Protein AF-A0AAV2STX5-F1 (afdb_monomer_lite)

Secondary structure (DSSP, 8-state):
-----HHHHHHHTTS-HHHHHHHGGG--SEEEEEGGGHHHHHHHHHTS-HHHHTT-EEEEEE-S-GGGSTTHHHHHHHHHTTT-EEEEEEHHHHHT-TT----SHHHHHHHSSTT---EEEEEEEE--TTGGGGGGGGTTT--EEEEEE-SHHHHHHHHHHGGG-TT--EEEEEE--SS----S----TT---EEEEEETT--GGGHHHHHHHHHHH-S--SEEEEEEE-HHHHHHHHHHHHHTT----EEEEE---SSS-EEEEEESSPPPHHHHHHHHHHHHHTT----TTS--------TT--S-------------PPPP-

Foldseek 3Di:
DPPPPQLVVCVVVVNDLVVLLVCLVVDDLEEEAELSSLSNLLSNLVSHDQVSQLSHEYEYAYEDDCVPRPNPLVNLLSQQQHQYEYAHAHNCQVPPCLPPPDFCLSSLCSNQDPNGNYAHQHDATEHDLVSLVSLQSNQARHQEYAYEDADLSNVQSNLVSQVSRPNHAEYEYEDSYLAAAAHPGERDPVDNHAAEYEDANDELVRLLRVLNNVLNHDLDHAKYKYHQYAPVSQVSNVVSNVVSNRAFDDKDWDDDPDDGHTMIMTGNDDDDVVSVVVSVVVCVVVVVDDDPPPDDFDQDFDPPDPDDDDRPDGDDDDDDDDDDD

Radius of gyration: 23.61 Å; chains: 1; bounding box: 52×40×74 Å

pLDDT: mean 77.47, std 20.53, range [27.83, 96.69]

Structure (mmCIF, N/CA/C/O backbone):
data_AF-A0AAV2STX5-F1
#
_entry.id   AF-A0AAV2STX5-F1
#
loop_
_atom_site.group_PDB
_atom_site.id
_atom_site.type_symbol
_atom_site.label_atom_id
_atom_site.label_alt_id
_atom_site.label_comp_id
_atom_site.label_asym_id
_atom_site.label_entity_id
_atom_site.label_seq_id
_atom_site.pdbx_PDB_ins_code
_atom_site.Cartn_x
_atom_site.Cartn_y
_atom_site.Cartn_z
_atom_site.occupancy
_atom_site.B_iso_or_equiv
_atom_site.auth_seq_id
_atom_site.auth_comp_id
_atom_site.auth_asym_id
_atom_site.auth_atom_id
_atom_site.pdbx_PDB_model_num
ATOM 1 N N . ASN A 1 1 ? -33.318 2.391 7.146 1.00 36.16 1 ASN A N 1
ATOM 2 C CA . ASN A 1 1 ? -31.844 2.307 7.260 1.00 36.16 1 ASN A CA 1
ATOM 3 C C . ASN A 1 1 ? -31.185 3.489 6.565 1.00 36.16 1 ASN A C 1
ATOM 5 O O . ASN A 1 1 ? -30.646 3.342 5.478 1.00 36.16 1 ASN A O 1
ATOM 9 N N . GLY A 1 2 ? -31.275 4.682 7.158 1.00 38.91 2 GLY A N 1
ATOM 10 C CA . GLY A 1 2 ? -30.462 5.813 6.708 1.00 38.91 2 GLY A CA 1
ATOM 11 C C . GLY A 1 2 ? -29.017 5.604 7.158 1.00 38.91 2 GLY A C 1
ATOM 12 O O . GLY A 1 2 ? -28.796 5.127 8.270 1.00 38.91 2 GLY A O 1
ATOM 13 N N . ASN A 1 3 ? -28.044 5.934 6.306 1.00 49.69 3 ASN A N 1
ATOM 14 C CA . ASN A 1 3 ? -26.620 5.941 6.651 1.00 49.69 3 ASN A CA 1
ATOM 15 C C . ASN A 1 3 ? -26.356 7.001 7.732 1.00 49.69 3 ASN A C 1
ATOM 17 O O . ASN A 1 3 ? -25.979 8.136 7.433 1.00 49.69 3 ASN A O 1
ATOM 21 N N . VAL A 1 4 ? -26.582 6.652 8.999 1.00 62.19 4 VAL A N 1
ATOM 22 C CA . VAL A 1 4 ? -26.215 7.510 10.125 1.00 62.19 4 VAL A CA 1
ATOM 23 C C . VAL A 1 4 ? -24.693 7.584 10.176 1.00 62.19 4 VAL A C 1
ATOM 25 O O . VAL A 1 4 ? -24.006 6.594 10.421 1.00 62.19 4 VAL A O 1
ATOM 28 N N . LYS A 1 5 ? -24.149 8.780 9.938 1.00 83.56 5 LYS A N 1
ATOM 29 C CA . LYS A 1 5 ? -22.715 9.060 10.060 1.00 83.56 5 LYS A CA 1
ATOM 30 C C . LYS A 1 5 ? -22.351 9.163 11.542 1.00 83.56 5 LYS A C 1
ATOM 32 O O . LYS A 1 5 ? -22.253 10.261 12.084 1.00 83.56 5 LYS A O 1
ATOM 37 N N . TRP A 1 6 ? -22.170 8.025 12.212 1.00 86.88 6 TRP A N 1
ATOM 38 C CA . TRP A 1 6 ? -21.931 7.950 13.661 1.00 86.88 6 TRP A CA 1
ATOM 39 C C . TRP A 1 6 ? -20.797 8.865 14.153 1.00 86.88 6 TRP A C 1
ATOM 41 O O . TRP A 1 6 ? -20.965 9.564 15.150 1.00 86.88 6 TRP A O 1
ATOM 51 N N . PHE A 1 7 ? -19.688 8.968 13.412 1.00 90.44 7 PHE A N 1
ATOM 52 C CA . PHE A 1 7 ? -18.600 9.898 13.745 1.00 90.44 7 PHE A CA 1
ATOM 53 C C . PHE A 1 7 ? -19.047 11.367 13.735 1.00 90.44 7 PHE A C 1
ATOM 55 O O . PHE A 1 7 ? -18.659 12.142 14.607 1.00 90.44 7 PHE A O 1
ATOM 62 N N . GLN A 1 8 ? -19.917 11.754 12.799 1.00 91.38 8 GLN A N 1
ATOM 63 C CA . GLN A 1 8 ? -20.476 13.104 12.734 1.00 91.38 8 GLN A CA 1
ATOM 64 C C . GLN A 1 8 ? -21.388 13.397 13.931 1.00 91.38 8 GLN A C 1
ATOM 66 O O . GLN A 1 8 ? -21.289 14.481 14.501 1.00 91.38 8 GLN A O 1
ATOM 71 N N . VAL A 1 9 ? -22.206 12.427 14.352 1.00 91.56 9 VAL A N 1
ATOM 72 C CA . VAL A 1 9 ? -23.033 12.540 15.567 1.00 91.56 9 VAL A CA 1
ATOM 73 C C . VAL A 1 9 ? -22.149 12.771 16.793 1.00 91.56 9 VAL A C 1
ATOM 75 O O . VAL A 1 9 ? -22.383 13.708 17.556 1.00 91.56 9 VAL A O 1
ATOM 78 N N . ILE A 1 10 ? -21.081 11.983 16.944 1.00 93.50 10 ILE A N 1
ATOM 79 C CA . ILE A 1 10 ? -20.134 12.144 18.050 1.00 93.50 10 ILE A CA 1
ATOM 80 C C . ILE A 1 10 ? -19.453 13.513 18.019 1.00 93.50 10 ILE A C 1
ATOM 82 O O . ILE A 1 10 ? -19.406 14.176 19.056 1.00 93.50 10 ILE A O 1
ATOM 86 N N . ARG A 1 11 ? -19.013 14.001 16.855 1.00 91.81 11 ARG A N 1
ATOM 87 C CA . ARG A 1 11 ? -18.456 15.360 16.736 1.00 91.81 11 ARG A CA 1
ATOM 88 C C . ARG A 1 11 ? -19.445 16.443 17.152 1.00 91.81 11 ARG A C 1
ATOM 90 O O . ARG A 1 11 ? -19.078 17.316 17.933 1.00 91.81 11 ARG A O 1
ATOM 97 N N . TYR A 1 12 ? -20.689 16.391 16.670 1.00 93.25 12 TYR A N 1
ATOM 98 C CA . TYR A 1 12 ? -21.702 17.389 17.033 1.00 93.25 12 TYR A CA 1
ATOM 99 C C . TYR A 1 12 ? -22.085 17.326 18.509 1.00 93.25 12 TYR A C 1
ATOM 101 O O . TYR A 1 12 ? -22.348 18.358 19.118 1.00 93.25 12 TYR A O 1
ATOM 109 N N . SER A 1 13 ? -22.013 16.141 19.114 1.00 92.94 13 SER A N 1
ATOM 110 C CA . SER A 1 13 ? -22.148 15.976 20.563 1.00 92.94 13 SER A CA 1
ATOM 111 C C . SER A 1 13 ? -20.924 16.444 21.363 1.00 92.94 13 SER A C 1
ATOM 113 O O . SER A 1 13 ? -20.852 16.184 22.563 1.00 92.94 13 SER A O 1
ATOM 115 N N . LYS A 1 14 ? -19.942 17.086 20.710 1.00 92.44 14 LYS A N 1
ATOM 116 C CA . LYS A 1 14 ? -18.652 17.483 21.292 1.00 92.44 14 LYS A CA 1
ATOM 117 C C . LYS A 1 14 ? -17.944 16.310 21.973 1.00 92.44 14 LYS A C 1
ATOM 119 O O . LYS A 1 14 ? -17.377 16.455 23.051 1.00 92.44 14 LYS A O 1
ATOM 124 N N . TYR A 1 15 ? -17.977 15.148 21.321 1.00 92.75 15 TYR A N 1
ATOM 125 C CA . TYR A 1 15 ? -17.302 13.930 21.764 1.00 92.75 15 TYR A CA 1
ATOM 126 C C . TYR A 1 15 ? -17.839 13.356 23.090 1.00 92.75 15 TYR A C 1
ATOM 128 O O . TYR A 1 15 ? -17.082 12.832 23.904 1.00 92.75 15 TYR A O 1
ATOM 136 N N . SER A 1 16 ? -19.156 13.442 23.315 1.00 94.50 16 SER A N 1
ATOM 137 C CA . SER A 1 16 ? -19.807 12.925 24.525 1.00 94.50 16 SER A CA 1
ATOM 138 C C . SER A 1 16 ? -19.609 11.413 24.701 1.00 94.50 16 SER A C 1
ATOM 140 O O . SER A 1 16 ? -20.120 10.612 23.914 1.00 94.50 16 SER A O 1
ATOM 142 N N . LYS A 1 17 ? -18.930 11.015 25.786 1.00 93.69 17 LYS A N 1
ATOM 143 C CA . LYS A 1 17 ? -18.710 9.603 26.154 1.00 93.69 17 LYS A CA 1
ATOM 144 C C . LYS A 1 17 ? -20.013 8.849 26.414 1.00 93.69 17 LYS A C 1
ATOM 146 O O . LYS A 1 17 ? -20.196 7.744 25.919 1.00 93.69 17 LYS A O 1
ATOM 151 N N . ASN A 1 18 ? -20.958 9.478 27.116 1.00 92.56 18 ASN A N 1
ATOM 152 C CA . ASN A 1 18 ? -22.261 8.873 27.415 1.00 92.56 18 ASN A CA 1
ATOM 153 C C . ASN A 1 18 ? -23.040 8.547 26.138 1.00 92.56 18 ASN A C 1
ATOM 155 O O . ASN A 1 18 ? -23.697 7.508 26.056 1.00 92.56 18 ASN A O 1
ATOM 159 N N . LEU A 1 19 ? -22.966 9.431 25.137 1.00 91.56 19 LEU A N 1
ATOM 160 C CA . LEU A 1 19 ? -23.567 9.164 23.838 1.00 91.56 19 LEU A CA 1
ATOM 161 C C . LEU A 1 19 ? -22.797 8.064 23.105 1.00 91.56 19 LEU A C 1
ATOM 163 O O . LEU A 1 19 ? -23.422 7.117 22.643 1.00 91.56 19 LEU A O 1
ATOM 167 N N . ALA A 1 20 ? -21.465 8.143 23.052 1.00 90.94 20 ALA A N 1
ATOM 168 C CA . ALA A 1 20 ? -20.620 7.127 22.427 1.00 90.94 20 ALA A CA 1
ATOM 169 C C . ALA A 1 20 ? -20.912 5.718 22.949 1.00 90.94 20 ALA A C 1
ATOM 171 O O . ALA A 1 20 ? -21.230 4.847 22.145 1.00 90.94 20 ALA A O 1
ATOM 172 N N . ASN A 1 21 ? -20.931 5.527 24.270 1.00 89.88 21 ASN A N 1
ATOM 173 C CA . ASN A 1 21 ? -21.255 4.255 24.919 1.00 89.88 21 ASN A CA 1
ATOM 174 C C . ASN A 1 21 ? -22.619 3.702 24.467 1.00 89.88 21 ASN A C 1
ATOM 176 O O . ASN A 1 21 ? -22.742 2.528 24.124 1.00 89.88 21 ASN A O 1
ATOM 180 N N . ARG A 1 22 ? -23.646 4.558 24.377 1.00 88.06 22 ARG A N 1
ATOM 181 C CA . ARG A 1 22 ? -24.965 4.145 23.871 1.00 88.06 22 ARG A CA 1
ATOM 182 C C . ARG A 1 22 ? -24.923 3.773 22.391 1.00 88.06 22 ARG A C 1
ATOM 184 O O . ARG A 1 22 ? -25.579 2.814 21.995 1.00 88.06 22 ARG A O 1
ATOM 191 N N . LEU A 1 23 ? -24.173 4.525 21.587 1.00 86.69 23 LEU A N 1
ATOM 192 C CA . LEU A 1 23 ? -24.108 4.346 20.139 1.00 86.69 23 LEU A CA 1
ATOM 193 C C . LEU A 1 23 ? -23.357 3.084 19.715 1.00 86.69 23 LEU A C 1
ATOM 195 O O . LEU A 1 23 ? -23.727 2.503 18.697 1.00 86.69 23 LEU A O 1
ATOM 199 N N . THR A 1 24 ? -22.369 2.619 20.486 1.00 83.38 24 THR A N 1
ATOM 200 C CA . THR A 1 24 ? -21.546 1.447 20.120 1.00 83.38 24 THR A CA 1
ATOM 201 C C . THR A 1 24 ? -22.376 0.193 19.828 1.00 83.38 24 THR A C 1
ATOM 203 O O . THR A 1 24 ? -22.016 -0.593 18.956 1.00 83.38 24 THR A O 1
ATOM 206 N N . LYS A 1 25 ? -23.537 0.041 20.479 1.00 82.00 25 LYS A N 1
ATOM 207 C CA . LYS A 1 25 ? -24.474 -1.081 20.283 1.00 82.00 25 LYS A CA 1
ATOM 208 C C . LYS A 1 25 ? -25.187 -1.075 18.927 1.00 82.00 25 LYS A C 1
ATOM 210 O O . LYS A 1 25 ? -25.706 -2.107 18.516 1.00 82.00 25 LYS A O 1
ATOM 215 N N . PHE A 1 26 ? -25.240 0.074 18.257 1.00 83.75 26 PHE A N 1
ATOM 216 C CA . PHE A 1 26 ? -25.963 0.274 16.995 1.00 83.75 26 PHE A CA 1
ATOM 217 C C . PHE A 1 26 ? -25.029 0.439 15.794 1.00 83.75 26 PHE A C 1
ATOM 219 O O . PHE A 1 26 ? -25.492 0.571 14.658 1.00 83.75 26 PHE A O 1
ATOM 226 N N . MET A 1 27 ? -23.717 0.483 16.028 1.00 79.00 27 MET A N 1
ATOM 227 C CA . MET A 1 27 ? -22.751 0.699 14.963 1.00 79.00 27 MET A CA 1
ATOM 228 C C . MET A 1 27 ? -22.574 -0.555 14.108 1.00 79.00 27 MET A C 1
ATOM 230 O O . MET A 1 27 ? -22.508 -1.677 14.604 1.00 79.00 27 MET A O 1
ATOM 234 N N . SER A 1 28 ? -22.455 -0.334 12.799 1.00 84.50 28 SER A N 1
ATOM 235 C CA . SER A 1 28 ? -22.021 -1.357 11.846 1.00 84.50 28 SER A CA 1
ATOM 236 C C . SER A 1 28 ? -20.638 -1.886 12.240 1.00 84.50 28 SER A C 1
ATOM 238 O O . SER A 1 28 ? -19.835 -1.098 12.731 1.00 84.50 28 SER A O 1
ATOM 240 N N . PRO A 1 29 ? -20.303 -3.162 11.986 1.00 87.38 29 PRO A N 1
ATOM 241 C CA . PRO A 1 29 ? -18.939 -3.665 12.165 1.00 87.38 29 PRO A CA 1
ATOM 242 C C . PRO A 1 29 ? -17.922 -3.003 11.218 1.00 87.38 29 PRO A C 1
ATOM 244 O O . PRO A 1 29 ? -16.729 -3.024 11.492 1.00 87.38 29 PRO A O 1
ATOM 247 N N . ASN A 1 30 ? -18.356 -2.387 10.114 1.00 89.94 30 ASN A N 1
ATOM 248 C CA . ASN A 1 30 ? -17.458 -1.768 9.132 1.00 89.94 30 ASN A CA 1
ATOM 249 C C . ASN A 1 30 ? -17.335 -0.259 9.368 1.00 89.94 30 ASN A C 1
ATOM 251 O O . ASN A 1 30 ? -18.322 0.472 9.249 1.00 89.94 30 ASN A O 1
ATOM 255 N N . TRP A 1 31 ? -16.138 0.203 9.730 1.00 91.19 31 TRP A N 1
ATOM 256 C CA . TRP A 1 31 ? -15.874 1.585 10.133 1.00 91.19 31 TRP A CA 1
ATOM 257 C C . TRP A 1 31 ? -14.905 2.222 9.149 1.00 91.19 31 TRP A C 1
ATOM 259 O O . TRP A 1 31 ? -13.802 1.722 8.962 1.00 91.19 31 TRP A O 1
ATOM 269 N N . THR A 1 32 ? -15.278 3.352 8.556 1.00 92.19 32 THR A N 1
ATOM 270 C CA . THR A 1 32 ? -14.358 4.164 7.750 1.00 92.19 32 THR A CA 1
ATOM 271 C C . THR A 1 32 ? -14.031 5.439 8.506 1.00 92.19 32 THR A C 1
ATOM 273 O O . THR A 1 32 ? -14.922 6.241 8.775 1.00 92.19 32 THR A O 1
ATOM 276 N N . ILE A 1 33 ? -12.762 5.602 8.870 1.00 93.38 33 ILE A N 1
ATOM 277 C CA . ILE A 1 33 ? -12.261 6.710 9.679 1.00 93.38 33 ILE A CA 1
ATOM 278 C C . ILE A 1 33 ? -11.319 7.533 8.800 1.00 93.38 33 ILE A C 1
ATOM 280 O O . ILE A 1 33 ? -10.231 7.070 8.459 1.00 93.38 33 ILE A O 1
ATOM 284 N N . GLY A 1 34 ? -11.740 8.744 8.437 1.00 92.50 34 GLY A N 1
ATOM 285 C CA . GLY A 1 34 ? -10.875 9.722 7.774 1.00 92.50 34 GLY A CA 1
ATOM 286 C C . GLY A 1 34 ? -10.256 10.717 8.757 1.00 92.50 34 GLY A C 1
ATOM 287 O O . GLY A 1 34 ? -10.618 10.737 9.934 1.00 92.50 34 GLY A O 1
ATOM 288 N N . ASP A 1 35 ? -9.387 11.607 8.262 1.00 90.88 35 ASP A N 1
ATOM 289 C CA . ASP A 1 35 ? -8.677 12.628 9.060 1.00 90.88 35 ASP A CA 1
ATOM 290 C C . ASP A 1 35 ? -9.574 13.345 10.088 1.00 90.88 35 ASP A C 1
ATOM 292 O O . ASP A 1 35 ? -9.225 13.500 11.256 1.00 90.88 35 ASP A O 1
ATOM 296 N N . ARG A 1 36 ? -10.770 13.770 9.658 1.00 91.31 36 ARG A N 1
ATOM 297 C CA . ARG A 1 36 ? -11.709 14.559 10.476 1.00 91.31 36 ARG A CA 1
ATOM 298 C C . ARG A 1 36 ? -12.467 13.735 11.516 1.00 91.31 36 ARG A C 1
ATOM 300 O O . ARG A 1 36 ? -13.189 14.317 12.327 1.00 91.31 36 ARG A O 1
ATOM 307 N N . ASP A 1 37 ? -12.391 12.411 11.448 1.00 93.25 37 ASP A N 1
ATOM 308 C CA . ASP A 1 37 ? -13.151 11.492 12.298 1.00 93.25 37 ASP A CA 1
ATOM 309 C C . ASP A 1 37 ? -12.285 10.865 13.394 1.00 93.25 37 ASP A C 1
ATOM 311 O O . ASP A 1 37 ? -12.827 10.243 14.301 1.00 93.25 37 ASP A O 1
ATOM 315 N N . ILE A 1 38 ? -10.967 11.084 13.367 1.00 93.81 38 ILE A N 1
ATOM 316 C CA . ILE A 1 38 ? -9.989 10.509 14.301 1.00 93.81 38 ILE A CA 1
ATOM 317 C C . ILE A 1 38 ? -10.404 10.730 15.757 1.00 93.81 38 ILE A C 1
ATOM 319 O O . ILE A 1 38 ? -10.619 9.771 16.493 1.00 93.81 38 ILE A O 1
ATOM 323 N N . MET A 1 39 ? -10.638 11.972 16.182 1.00 93.56 39 MET A N 1
ATOM 324 C CA . MET A 1 39 ? -11.021 12.228 17.576 1.00 93.56 39 MET A CA 1
ATOM 325 C C . MET A 1 39 ? -12.347 11.548 17.971 1.00 93.56 39 MET A C 1
ATOM 327 O O . MET A 1 39 ? -12.468 11.000 19.065 1.00 93.56 39 MET A O 1
ATOM 331 N N . ALA A 1 40 ? -13.335 11.523 17.072 1.00 93.69 40 ALA A N 1
ATOM 332 C CA . ALA A 1 40 ? -14.605 10.841 17.320 1.00 93.69 40 ALA A CA 1
ATOM 333 C C . ALA A 1 40 ? -14.433 9.318 17.405 1.00 93.69 40 ALA A C 1
ATOM 335 O O . ALA A 1 40 ? -15.012 8.677 18.284 1.00 93.69 40 ALA A O 1
ATOM 336 N N . ALA A 1 41 ? -13.610 8.747 16.526 1.00 93.62 41 ALA A N 1
ATOM 337 C CA . ALA A 1 41 ? -13.290 7.332 16.520 1.00 93.62 41 ALA A CA 1
ATOM 338 C C . ALA A 1 41 ? -12.540 6.911 17.782 1.00 93.62 41 ALA A C 1
ATOM 340 O O . ALA A 1 41 ? -12.869 5.873 18.344 1.00 93.62 41 ALA A O 1
ATOM 341 N N . LYS A 1 42 ? -11.613 7.734 18.289 1.00 94.62 42 LYS A N 1
ATOM 342 C CA . LYS A 1 42 ? -10.949 7.485 19.576 1.00 94.62 42 LYS A CA 1
ATOM 343 C C . LYS A 1 42 ? -11.968 7.281 20.693 1.00 94.62 42 LYS A C 1
ATOM 345 O O . LYS A 1 42 ? -11.897 6.275 21.390 1.00 94.62 42 LYS A O 1
ATOM 350 N N . VAL A 1 43 ? -12.922 8.202 20.842 1.00 93.56 43 VAL A N 1
ATOM 351 C CA . VAL A 1 43 ? -13.948 8.098 21.891 1.00 93.56 43 VAL A CA 1
ATOM 352 C C . VAL A 1 43 ? -14.816 6.857 21.682 1.00 93.56 43 VAL A C 1
ATOM 354 O O . VAL A 1 43 ? -15.033 6.106 22.622 1.00 93.56 43 VAL A O 1
ATOM 357 N N . LEU A 1 44 ? -15.256 6.578 20.455 1.00 92.19 44 LEU A N 1
ATOM 358 C CA . LEU A 1 44 ? -16.065 5.387 20.180 1.00 92.19 44 LEU A CA 1
ATOM 359 C C . LEU A 1 44 ? -15.321 4.080 20.464 1.00 92.19 44 LEU A C 1
ATOM 361 O O . LEU A 1 44 ? -15.913 3.168 21.031 1.00 92.19 44 LEU A O 1
ATOM 365 N N . LEU A 1 45 ? -14.041 3.986 20.103 1.00 91.88 45 LEU A N 1
ATOM 366 C CA . LEU A 1 45 ? -13.222 2.802 20.366 1.00 91.88 45 LEU A CA 1
ATOM 367 C C . LEU A 1 45 ? -12.989 2.597 21.867 1.00 91.88 45 LEU A C 1
ATOM 369 O O . LEU A 1 45 ? -13.063 1.465 22.331 1.00 91.88 45 LEU A O 1
ATOM 373 N N . GLN A 1 46 ? -12.766 3.675 22.627 1.00 92.06 46 GLN A N 1
ATOM 374 C CA . GLN A 1 46 ? -12.603 3.614 24.086 1.00 92.06 46 GLN A CA 1
ATOM 375 C C . GLN A 1 46 ? -13.876 3.158 24.805 1.00 92.06 46 GLN A C 1
ATOM 377 O O . GLN A 1 46 ? -13.794 2.444 25.799 1.00 92.06 46 GLN A O 1
ATOM 382 N N . GLU A 1 47 ? -15.042 3.553 24.296 1.00 91.50 47 GLU A N 1
ATOM 383 C CA . GLU A 1 47 ? -16.343 3.215 24.885 1.00 91.50 47 GLU A CA 1
ATOM 384 C C . GLU A 1 47 ? -16.952 1.922 24.301 1.00 91.50 47 GLU A C 1
ATOM 386 O O . GLU A 1 47 ? -18.061 1.530 24.669 1.00 91.50 47 GLU A O 1
ATOM 391 N N . SER A 1 48 ? -16.264 1.259 23.365 1.00 86.25 48 SER A N 1
ATOM 392 C CA . SER A 1 48 ? -16.725 0.010 22.752 1.00 86.25 48 SER A CA 1
ATOM 393 C C . SER A 1 48 ? -16.316 -1.205 23.576 1.00 86.25 48 SER A C 1
ATOM 395 O O . SER A 1 48 ? -15.173 -1.344 24.004 1.00 86.25 48 SER A O 1
ATOM 397 N N . ASN A 1 49 ? -17.238 -2.155 23.730 1.00 79.25 49 ASN A N 1
ATOM 398 C CA . ASN A 1 49 ? -16.941 -3.425 24.388 1.00 79.25 49 ASN A CA 1
ATOM 399 C C . ASN A 1 49 ? -16.115 -4.349 23.474 1.00 79.25 49 ASN A C 1
ATOM 401 O O . ASN A 1 49 ? -16.358 -4.422 22.266 1.00 79.25 49 ASN A O 1
ATOM 405 N N . LYS A 1 50 ? -15.207 -5.141 24.065 1.00 76.75 50 LYS A N 1
ATOM 406 C CA . LYS A 1 50 ? -14.317 -6.078 23.344 1.00 76.75 50 LYS A CA 1
ATOM 407 C C . LYS A 1 50 ? -15.016 -6.987 22.311 1.00 76.75 50 LYS A C 1
ATOM 409 O O . LYS A 1 50 ? -14.485 -7.099 21.210 1.00 76.75 50 LYS A O 1
ATOM 414 N N . PRO A 1 51 ? -16.192 -7.599 22.581 1.00 74.81 51 PRO A N 1
ATOM 415 C CA . PRO A 1 51 ? -16.856 -8.471 21.602 1.00 74.81 51 PRO A CA 1
ATOM 416 C C . PRO A 1 51 ? -17.365 -7.751 20.347 1.00 74.81 51 PRO A C 1
ATOM 418 O O . PRO A 1 51 ? -17.578 -8.388 19.319 1.00 74.81 51 PRO A O 1
ATOM 421 N N . ILE A 1 52 ? -17.616 -6.440 20.440 1.00 79.12 52 ILE A N 1
ATOM 422 C CA . ILE A 1 52 ? -18.017 -5.620 19.292 1.00 79.12 52 ILE A CA 1
ATOM 423 C C . ILE A 1 52 ? -16.775 -5.336 18.452 1.00 79.12 52 ILE A C 1
ATOM 425 O O . ILE A 1 52 ? -16.775 -5.589 17.252 1.00 79.12 52 ILE A O 1
ATOM 429 N N . LEU A 1 53 ? -15.695 -4.893 19.105 1.00 83.06 53 LEU A N 1
ATOM 430 C CA . LEU A 1 53 ? -14.426 -4.593 18.446 1.00 83.06 53 LEU A CA 1
ATOM 431 C C . LEU A 1 53 ? -13.841 -5.809 17.721 1.00 83.06 53 LEU A C 1
ATOM 433 O O . LEU A 1 53 ? -13.359 -5.662 16.604 1.00 83.06 53 LEU A O 1
ATOM 437 N N . SER A 1 54 ? -13.937 -7.012 18.293 1.00 82.62 54 SER A N 1
ATOM 438 C CA . SER A 1 54 ? -13.383 -8.222 17.669 1.00 82.62 54 SER A CA 1
ATOM 439 C C . SER A 1 54 ? -14.057 -8.634 16.355 1.00 82.62 54 SER A C 1
ATOM 441 O O . SER A 1 54 ? -13.513 -9.442 15.605 1.00 82.62 54 SER A O 1
ATOM 443 N N . LYS A 1 55 ? -15.246 -8.098 16.062 1.00 84.12 55 LYS A N 1
ATOM 444 C CA . LYS A 1 55 ? -15.968 -8.324 14.800 1.00 84.12 55 LYS A CA 1
ATOM 445 C C . LYS A 1 55 ? -15.842 -7.149 13.832 1.00 84.12 55 LYS A C 1
ATOM 447 O O . LYS A 1 55 ? -16.425 -7.196 12.748 1.00 84.12 55 LYS A O 1
ATOM 452 N N . SER A 1 56 ? -15.122 -6.098 14.217 1.00 89.50 56 SER A N 1
ATOM 453 C CA . SER A 1 56 ? -15.033 -4.873 13.435 1.00 89.50 56 SER A CA 1
ATOM 454 C C . SER A 1 56 ? -13.954 -4.945 12.357 1.00 89.50 56 SER A C 1
ATOM 456 O O . SER A 1 56 ? -12.852 -5.456 12.571 1.00 89.50 56 SER A O 1
ATOM 458 N N . ASN A 1 57 ? -14.262 -4.344 11.210 1.00 92.81 57 ASN A N 1
ATOM 459 C CA . ASN A 1 57 ? -13.307 -4.024 10.159 1.00 92.81 57 ASN A CA 1
ATOM 460 C C . ASN A 1 57 ? -13.128 -2.506 10.121 1.00 92.81 57 ASN A C 1
ATOM 462 O O . ASN A 1 57 ? -14.076 -1.767 9.839 1.00 92.81 57 ASN A O 1
ATOM 466 N N . ILE A 1 58 ? -11.917 -2.038 10.406 1.00 94.62 58 ILE A N 1
ATOM 467 C CA . ILE A 1 58 ? -11.588 -0.616 10.442 1.00 94.62 58 ILE A CA 1
ATOM 468 C C . ILE A 1 58 ? -10.762 -0.243 9.214 1.00 94.62 58 ILE A C 1
ATOM 470 O O . ILE A 1 58 ? -9.674 -0.763 8.984 1.00 94.62 58 ILE A O 1
ATOM 474 N N . PHE A 1 59 ? -11.269 0.720 8.456 1.00 95.25 59 PHE A N 1
ATOM 475 C CA . PHE A 1 59 ? -10.614 1.333 7.312 1.00 95.25 59 PHE A CA 1
ATOM 476 C C . PHE A 1 59 ? -10.161 2.741 7.710 1.00 95.25 59 PHE A C 1
ATOM 478 O O . PHE A 1 59 ? -10.984 3.647 7.839 1.00 95.25 59 PHE A O 1
ATOM 485 N N . LEU A 1 60 ? -8.859 2.916 7.928 1.00 95.00 60 LEU A N 1
ATOM 486 C CA . LEU A 1 60 ? -8.233 4.210 8.199 1.00 95.00 60 LEU A CA 1
ATOM 487 C C . LEU A 1 60 ? -7.801 4.838 6.870 1.00 95.00 60 LEU A C 1
ATOM 489 O O . LEU A 1 60 ? -6.872 4.347 6.228 1.00 95.00 60 LEU A O 1
ATOM 493 N N . ASP A 1 61 ? -8.490 5.904 6.463 1.00 92.75 61 ASP A N 1
ATOM 494 C CA . ASP A 1 61 ? -8.248 6.652 5.223 1.00 92.75 61 ASP A CA 1
ATOM 495 C C . ASP A 1 61 ? -7.600 8.010 5.543 1.00 92.75 61 ASP A C 1
ATOM 497 O O . ASP A 1 61 ? -8.286 9.021 5.714 1.00 92.75 61 ASP A O 1
ATOM 501 N N . ILE A 1 62 ? -6.273 8.018 5.683 1.00 91.50 62 ILE A N 1
ATOM 502 C CA . ILE A 1 62 ? -5.505 9.171 6.160 1.00 91.50 62 ILE A CA 1
ATOM 503 C C . ILE A 1 62 ? -4.903 9.937 4.985 1.00 91.50 62 ILE A C 1
ATOM 505 O O . ILE A 1 62 ? -4.033 9.427 4.273 1.00 91.50 62 ILE A O 1
ATOM 509 N N . ARG A 1 63 ? -5.357 11.174 4.776 1.00 88.19 63 ARG A N 1
ATOM 510 C CA . ARG A 1 63 ? -4.983 11.994 3.611 1.00 88.19 63 ARG A CA 1
ATOM 511 C C . ARG A 1 63 ? -3.996 13.100 3.924 1.00 88.19 63 ARG A C 1
ATOM 513 O O . ARG A 1 63 ? -3.185 13.439 3.066 1.00 88.19 63 ARG A O 1
ATOM 520 N N . GLN A 1 64 ? -4.069 13.657 5.124 1.00 87.38 64 GLN A N 1
ATOM 521 C CA . GLN A 1 64 ? -3.110 14.639 5.620 1.00 87.38 64 GLN A CA 1
ATOM 522 C C . GLN A 1 64 ? -1.842 13.973 6.155 1.00 87.38 64 GLN A C 1
ATOM 524 O O . GLN A 1 64 ? -1.790 12.758 6.338 1.00 87.38 64 GLN A O 1
ATOM 529 N N . ASP A 1 65 ? -0.819 14.791 6.409 1.00 86.31 65 ASP A N 1
ATOM 530 C CA . ASP A 1 65 ? 0.407 14.373 7.083 1.00 86.31 65 ASP A CA 1
ATOM 531 C C . ASP A 1 65 ? 0.070 13.681 8.416 1.00 86.31 65 ASP A C 1
ATOM 533 O O . ASP A 1 65 ? -0.391 14.354 9.345 1.00 86.31 65 ASP A O 1
ATOM 537 N N . PRO A 1 66 ? 0.307 12.359 8.542 1.00 86.44 66 PRO A N 1
ATOM 538 C CA . PRO A 1 66 ? -0.067 11.600 9.730 1.00 86.44 66 PRO A CA 1
ATOM 539 C C . PRO A 1 66 ? 0.574 12.133 11.018 1.00 86.44 66 PRO A C 1
ATOM 541 O O . PRO A 1 66 ? -0.002 11.981 12.095 1.00 86.44 66 PRO A O 1
ATOM 544 N N . SER A 1 67 ? 1.733 12.801 10.922 1.00 85.38 67 SER A N 1
ATOM 545 C CA . SER A 1 67 ? 2.414 13.398 12.080 1.00 85.38 67 SER A CA 1
ATOM 546 C C . SER A 1 67 ? 1.668 14.603 12.664 1.00 85.38 67 SER A C 1
ATOM 548 O O . SER A 1 67 ? 1.816 14.904 13.848 1.00 85.38 67 SER A O 1
ATOM 550 N N . LYS A 1 68 ? 0.835 15.264 11.850 1.00 86.88 68 LYS A N 1
ATOM 551 C CA . LYS A 1 68 ? 0.021 16.427 12.233 1.00 86.88 68 LYS A CA 1
ATOM 552 C C . LYS A 1 68 ? -1.377 16.037 12.707 1.00 86.88 68 LYS A C 1
ATOM 554 O O . LYS A 1 68 ? -2.117 16.888 13.195 1.00 86.88 68 LYS A O 1
ATOM 559 N N . ILE A 1 69 ? -1.753 14.767 12.562 1.00 87.75 69 ILE A N 1
ATOM 560 C CA . ILE A 1 69 ? -3.062 14.273 12.976 1.00 87.75 69 ILE A CA 1
ATOM 561 C C . ILE A 1 69 ? -2.993 13.881 14.445 1.00 87.75 69 ILE A C 1
ATOM 563 O O . ILE A 1 69 ? -2.541 12.795 14.824 1.00 87.75 69 ILE A O 1
ATOM 567 N N . GLU A 1 70 ? -3.483 14.787 15.285 1.00 88.50 70 GLU A N 1
ATOM 568 C CA . GLU A 1 70 ? -3.627 14.529 16.707 1.00 88.50 70 GLU A CA 1
ATOM 569 C C . GLU A 1 70 ? -4.470 13.267 16.935 1.00 88.50 70 GLU A C 1
ATOM 571 O O . GLU A 1 70 ? -5.456 13.018 16.244 1.00 88.50 70 GLU A O 1
ATOM 576 N N . ASN A 1 71 ? -4.105 12.472 17.938 1.00 92.12 71 ASN A N 1
ATOM 577 C CA . ASN A 1 71 ? -4.818 11.257 18.333 1.00 92.12 71 ASN A CA 1
ATOM 578 C C . ASN A 1 71 ? -4.754 10.063 17.360 1.00 92.12 71 ASN A C 1
ATOM 580 O O . ASN A 1 71 ? -5.260 8.998 17.721 1.00 92.12 71 ASN A O 1
ATOM 584 N N . LEU A 1 72 ? -4.053 10.156 16.222 1.00 94.19 72 LEU A N 1
ATOM 585 C CA . LEU A 1 72 ? -3.847 8.998 15.341 1.00 94.19 72 LEU A CA 1
ATOM 586 C C . LEU A 1 72 ? -3.090 7.862 16.050 1.00 94.19 72 LEU A C 1
ATOM 588 O O . LEU A 1 72 ? -3.583 6.738 16.111 1.00 94.19 72 LEU A O 1
ATOM 592 N N . LYS A 1 73 ? -1.926 8.151 16.653 1.00 94.38 73 LYS A N 1
ATOM 593 C CA . LYS A 1 73 ? -1.139 7.147 17.399 1.00 94.38 73 LYS A CA 1
ATOM 594 C C . LYS A 1 73 ? -1.943 6.495 18.542 1.00 94.38 73 LYS A C 1
ATOM 596 O O . LYS A 1 73 ? -1.957 5.268 18.610 1.00 94.38 73 LYS A O 1
ATOM 601 N N . PRO A 1 74 ? -2.657 7.254 19.404 1.00 94.50 74 PRO A N 1
ATOM 602 C CA . PRO A 1 74 ? -3.574 6.674 20.386 1.00 94.50 74 PRO A CA 1
ATOM 603 C C . PRO A 1 74 ? -4.610 5.708 19.804 1.00 94.50 74 PRO A C 1
ATOM 605 O O . PRO A 1 74 ? -4.846 4.662 20.398 1.00 94.50 74 PRO A O 1
ATOM 608 N N . ILE A 1 75 ? -5.215 6.025 18.657 1.00 94.94 75 ILE A N 1
ATOM 609 C CA . ILE A 1 75 ? -6.186 5.126 18.016 1.00 94.94 75 ILE A CA 1
ATOM 610 C C . ILE A 1 75 ? -5.517 3.852 17.531 1.00 94.94 75 ILE A C 1
ATOM 612 O O . ILE A 1 75 ? -6.038 2.775 17.793 1.00 94.94 75 ILE A O 1
ATOM 616 N N . LEU A 1 76 ? -4.364 3.957 16.870 1.00 95.31 76 LEU A N 1
ATOM 617 C CA . LEU A 1 76 ? -3.622 2.784 16.406 1.00 95.31 76 LEU A CA 1
ATOM 618 C C . LEU A 1 76 ? -3.243 1.864 17.568 1.00 95.31 76 LEU A C 1
ATOM 620 O O . LEU A 1 76 ? -3.351 0.653 17.427 1.00 95.31 76 LEU A O 1
ATOM 624 N N . LYS A 1 77 ? -2.894 2.430 18.729 1.00 93.94 77 LYS A N 1
ATOM 625 C CA . LYS A 1 77 ? -2.640 1.660 19.951 1.00 93.94 77 LYS A CA 1
ATOM 626 C C . LYS A 1 77 ? -3.895 0.948 20.468 1.00 93.94 77 LYS A C 1
ATOM 628 O O . LYS A 1 77 ? -3.840 -0.229 20.796 1.00 93.94 77 LYS A O 1
ATOM 633 N N . ILE A 1 78 ? -5.043 1.630 20.501 1.00 92.81 78 ILE A N 1
ATOM 634 C CA . ILE A 1 78 ? -6.309 0.975 20.872 1.00 92.81 78 ILE A CA 1
ATOM 635 C C . ILE A 1 78 ? -6.635 -0.143 19.874 1.00 92.81 78 ILE A C 1
ATOM 637 O O . ILE A 1 78 ? -7.081 -1.214 20.274 1.00 92.81 78 ILE A O 1
ATOM 641 N N . ILE A 1 79 ? -6.401 0.082 18.579 1.00 94.50 79 ILE A N 1
ATOM 642 C CA . ILE A 1 79 ? -6.629 -0.928 17.545 1.00 94.50 79 ILE A CA 1
ATOM 643 C C . ILE A 1 79 ? -5.712 -2.130 17.759 1.00 94.50 79 ILE A C 1
ATOM 645 O O . ILE A 1 79 ? -6.213 -3.249 17.757 1.00 94.50 79 ILE A O 1
ATOM 649 N N . SER A 1 80 ? -4.415 -1.921 17.990 1.00 94.19 80 SER A N 1
ATOM 650 C CA . SER A 1 80 ? -3.451 -3.013 18.154 1.00 94.19 80 SER A CA 1
ATOM 651 C C . SER A 1 80 ? -3.691 -3.853 19.404 1.00 94.19 80 SER A C 1
ATOM 653 O O . SER A 1 80 ? -3.420 -5.048 19.406 1.00 94.19 80 SER A O 1
ATOM 655 N N . GLU A 1 81 ? -4.282 -3.281 20.450 1.00 92.88 81 GLU A N 1
ATOM 656 C CA . GLU A 1 81 ? -4.654 -4.017 21.664 1.00 92.88 81 GLU A CA 1
ATOM 657 C C . GLU A 1 81 ? -5.890 -4.922 21.473 1.00 92.88 81 GLU A C 1
ATOM 659 O O . GLU A 1 81 ? -6.149 -5.801 22.303 1.00 92.88 81 GLU A O 1
ATOM 664 N N . ASN A 1 82 ? -6.640 -4.758 20.378 1.00 91.50 82 ASN A N 1
ATOM 665 C CA . ASN A 1 82 ? -7.889 -5.471 20.110 1.00 91.50 82 ASN A CA 1
ATOM 666 C C . ASN A 1 82 ? -7.807 -6.333 18.838 1.00 91.50 82 ASN A C 1
ATOM 668 O O . ASN A 1 82 ? -7.090 -6.020 17.894 1.00 91.50 82 ASN A O 1
ATOM 672 N N . SER A 1 83 ? -8.590 -7.414 18.788 1.00 90.62 83 SER A N 1
ATOM 673 C CA . SER A 1 83 ? -8.650 -8.330 17.636 1.00 90.62 83 SER A CA 1
ATOM 674 C C . SER A 1 83 ? -9.440 -7.761 16.454 1.00 90.62 83 SER A C 1
ATOM 676 O O . SER A 1 83 ? -10.481 -8.288 16.082 1.00 90.62 83 SER A O 1
ATOM 678 N N . ILE A 1 84 ? -8.968 -6.649 15.894 1.00 92.38 84 ILE A N 1
ATOM 679 C CA . ILE A 1 84 ? -9.628 -5.888 14.828 1.00 92.38 84 ILE A CA 1
ATOM 680 C C . ILE A 1 84 ? -8.942 -6.161 13.488 1.00 92.38 84 ILE A C 1
ATOM 682 O O . ILE A 1 84 ? -7.714 -6.138 13.400 1.00 92.38 84 ILE A O 1
ATOM 686 N N . ASN A 1 85 ? -9.721 -6.330 12.418 1.00 93.25 85 ASN A N 1
ATOM 687 C CA . ASN A 1 85 ? -9.176 -6.269 11.062 1.00 93.25 85 ASN A CA 1
ATOM 688 C C . ASN A 1 85 ? -8.968 -4.806 10.668 1.00 93.25 85 ASN A C 1
ATOM 690 O O . ASN A 1 85 ? -9.918 -4.019 10.687 1.00 93.25 85 ASN A O 1
ATOM 694 N N . VAL A 1 86 ? -7.752 -4.438 10.274 1.00 96.06 86 VAL A N 1
ATOM 695 C CA . VAL A 1 86 ? -7.410 -3.058 9.920 1.00 96.06 86 VAL A CA 1
ATOM 696 C C . VAL A 1 86 ? -6.908 -2.950 8.486 1.00 96.06 86 VAL A C 1
ATOM 698 O O . VAL A 1 86 ? -6.100 -3.747 8.015 1.00 96.06 86 VAL A O 1
ATOM 701 N N . SER A 1 87 ? -7.399 -1.941 7.777 1.00 96.69 87 SER A N 1
ATOM 702 C CA . SER A 1 87 ? -6.851 -1.471 6.508 1.00 96.69 87 SER A CA 1
ATOM 703 C C . SER A 1 87 ? -6.362 -0.045 6.712 1.00 96.69 87 SER A C 1
ATOM 705 O O . SER A 1 87 ? -7.171 0.841 6.989 1.00 96.69 87 SER A O 1
ATOM 707 N N . LEU A 1 88 ? -5.055 0.178 6.603 1.00 95.56 88 LEU A N 1
ATOM 708 C CA . LEU A 1 88 ? -4.437 1.486 6.809 1.00 95.56 88 LEU A CA 1
ATOM 709 C C . LEU A 1 88 ? -3.978 2.063 5.473 1.00 95.56 88 LEU A C 1
ATOM 711 O O . LEU A 1 88 ? -3.131 1.473 4.804 1.00 95.56 88 LEU A O 1
ATOM 715 N N . LYS A 1 89 ? -4.514 3.229 5.103 1.00 93.19 89 LYS A N 1
ATOM 716 C CA . LYS A 1 89 ? -4.115 3.961 3.900 1.00 93.19 89 LYS A CA 1
ATOM 717 C C . LYS A 1 89 ? -3.562 5.336 4.254 1.00 93.19 89 LYS A C 1
ATOM 719 O O . LYS A 1 89 ? -4.316 6.198 4.694 1.00 93.19 89 LYS A O 1
ATOM 724 N N . LEU A 1 90 ? -2.262 5.545 4.046 1.00 88.31 90 LEU A N 1
ATOM 725 C CA . LEU A 1 90 ? -1.576 6.819 4.286 1.00 88.31 90 LEU A CA 1
ATOM 726 C C . LEU A 1 90 ? -1.282 7.528 2.948 1.00 88.31 90 LEU A C 1
ATOM 728 O O . LEU A 1 90 ? -0.195 7.415 2.382 1.00 88.31 90 LEU A O 1
ATOM 732 N N . TRP A 1 91 ? -2.256 8.270 2.413 1.00 80.25 91 TRP A N 1
ATOM 733 C CA . TRP A 1 91 ? -2.162 8.892 1.080 1.00 80.25 91 TRP A CA 1
ATOM 734 C C . TRP A 1 91 ? -1.123 10.004 0.993 1.00 80.25 91 TRP A C 1
ATOM 736 O O . TRP A 1 91 ? -0.468 10.142 -0.043 1.00 80.25 91 TRP A O 1
ATOM 746 N N . TYR A 1 92 ? -0.959 10.787 2.065 1.00 70.06 92 TYR A N 1
ATOM 747 C CA . TYR A 1 92 ? -0.008 11.902 2.102 1.00 70.06 92 TYR A CA 1
ATOM 748 C C . TYR A 1 92 ? 1.399 11.471 1.680 1.00 70.06 92 TYR A C 1
ATOM 750 O O . TYR A 1 92 ? 2.062 12.137 0.886 1.00 70.06 92 TYR A O 1
ATOM 758 N N . GLN A 1 93 ? 1.826 10.311 2.174 1.00 64.94 93 GLN A N 1
ATOM 759 C CA . GLN A 1 93 ? 3.161 9.779 1.930 1.00 64.94 93 GLN A CA 1
ATOM 760 C C . GLN A 1 93 ? 3.364 9.315 0.487 1.00 64.94 93 GLN A C 1
ATOM 762 O O . GLN A 1 93 ? 4.495 9.326 0.020 1.00 64.94 93 GLN A O 1
ATOM 767 N N . ARG A 1 94 ? 2.294 8.955 -0.232 1.00 60.81 94 ARG A N 1
ATOM 768 C CA . ARG A 1 94 ? 2.378 8.521 -1.632 1.00 60.81 94 ARG A CA 1
ATOM 769 C C . ARG A 1 94 ? 2.367 9.689 -2.619 1.00 60.81 94 ARG A C 1
ATOM 771 O O . ARG A 1 94 ? 3.100 9.652 -3.598 1.00 60.81 94 ARG A O 1
ATOM 778 N N . TYR A 1 95 ? 1.532 10.701 -2.385 1.00 60.38 95 TYR A N 1
ATOM 779 C CA . TYR A 1 95 ? 1.253 11.726 -3.402 1.00 60.38 95 TYR A CA 1
ATOM 780 C C . TYR A 1 95 ? 1.839 13.107 -3.092 1.00 60.38 95 TYR A C 1
ATOM 782 O O . TYR A 1 95 ? 2.068 13.883 -4.015 1.00 60.38 95 TYR A O 1
ATOM 790 N N . TYR A 1 96 ? 2.098 13.419 -1.818 1.00 54.38 96 TYR A N 1
ATOM 791 C CA . TYR A 1 96 ? 2.440 14.781 -1.388 1.00 54.38 96 TYR A CA 1
ATOM 792 C C . TYR A 1 96 ? 3.817 14.889 -0.720 1.00 54.38 96 TYR A C 1
ATOM 794 O O . TYR A 1 96 ? 4.405 15.967 -0.716 1.00 54.38 96 TYR A O 1
ATOM 802 N N . ASN A 1 97 ? 4.372 13.788 -0.202 1.00 57.69 97 ASN A N 1
ATOM 803 C CA . ASN A 1 97 ? 5.719 13.752 0.376 1.00 57.69 97 ASN A CA 1
ATOM 804 C C . ASN A 1 97 ? 6.766 13.208 -0.608 1.00 57.69 97 ASN A C 1
ATOM 806 O O . ASN A 1 97 ? 7.485 12.253 -0.325 1.00 57.69 97 ASN A O 1
ATOM 810 N N . GLN A 1 98 ? 6.860 13.850 -1.769 1.00 52.91 98 GLN A N 1
ATOM 811 C CA . GLN A 1 98 ? 7.743 13.472 -2.877 1.00 52.91 98 GLN A CA 1
ATOM 812 C C . GLN A 1 98 ? 9.257 13.521 -2.554 1.00 52.91 98 GLN A C 1
ATOM 814 O O . GLN A 1 98 ? 10.076 13.073 -3.349 1.00 52.91 98 GLN A O 1
ATOM 819 N N . ASN A 1 99 ? 9.632 14.027 -1.370 1.00 53.44 99 ASN A N 1
ATOM 820 C CA . ASN A 1 99 ? 11.014 14.193 -0.903 1.00 53.44 99 ASN A CA 1
ATOM 821 C C . ASN A 1 99 ? 11.410 13.250 0.260 1.00 53.44 99 ASN A C 1
ATOM 823 O O . ASN A 1 99 ? 12.377 13.546 0.959 1.00 53.44 99 ASN A O 1
ATOM 827 N N . ASN A 1 100 ? 10.676 12.152 0.497 1.00 54.66 100 ASN A N 1
ATOM 828 C CA . ASN A 1 100 ? 11.060 11.047 1.403 1.00 54.66 100 ASN A CA 1
ATOM 829 C C . ASN A 1 100 ? 11.589 11.450 2.791 1.00 54.66 100 ASN A C 1
ATOM 831 O O . ASN A 1 100 ? 12.666 11.032 3.204 1.00 54.66 100 ASN A O 1
ATOM 835 N N . LYS A 1 101 ? 10.833 12.249 3.554 1.00 56.19 101 LYS A N 1
ATOM 836 C CA . LYS A 1 101 ? 11.205 12.546 4.957 1.00 56.19 101 LYS A CA 1
ATOM 837 C C . LYS A 1 101 ? 10.338 11.887 6.024 1.00 56.19 101 LYS A C 1
ATOM 839 O O . LYS A 1 101 ? 10.713 11.915 7.188 1.00 56.19 101 LYS A O 1
ATOM 844 N N . ALA A 1 102 ? 9.188 11.322 5.663 1.00 62.28 102 ALA A N 1
ATOM 845 C CA . ALA A 1 102 ? 8.290 10.709 6.640 1.00 62.28 102 ALA A CA 1
ATOM 846 C C . ALA A 1 102 ? 7.970 9.279 6.222 1.00 62.28 102 ALA A C 1
ATOM 848 O O . ALA A 1 102 ? 7.083 9.054 5.395 1.00 62.28 102 ALA A O 1
ATOM 849 N N . ASP A 1 103 ? 8.695 8.331 6.804 1.00 76.00 103 ASP A N 1
ATOM 850 C CA . ASP A 1 103 ? 8.339 6.925 6.714 1.00 76.00 103 ASP A CA 1
ATOM 851 C C . ASP A 1 103 ? 7.106 6.609 7.575 1.00 76.00 103 ASP A C 1
ATOM 853 O O . ASP A 1 103 ? 6.613 7.413 8.373 1.00 76.00 103 ASP A O 1
ATOM 857 N N . SER A 1 104 ? 6.550 5.429 7.348 1.00 87.50 104 SER A N 1
ATOM 858 C CA . SER A 1 104 ? 5.376 4.920 8.052 1.00 87.50 104 SER A CA 1
ATOM 859 C C . SER A 1 104 ? 5.762 3.953 9.161 1.00 87.50 104 SER A C 1
ATOM 861 O O . SER A 1 104 ? 4.872 3.299 9.710 1.00 87.50 104 SER A O 1
ATOM 863 N N . ASN A 1 105 ? 7.060 3.830 9.470 1.00 90.31 105 ASN A N 1
ATOM 864 C CA . ASN A 1 105 ? 7.585 2.748 10.298 1.00 90.31 105 ASN A CA 1
ATOM 865 C C . ASN A 1 105 ? 6.888 2.757 11.650 1.00 90.31 105 ASN A C 1
ATOM 867 O O . ASN A 1 105 ? 6.396 1.726 12.077 1.00 90.31 105 ASN A O 1
ATOM 871 N N . THR A 1 106 ? 6.754 3.932 12.274 1.00 90.81 106 THR A N 1
ATOM 872 C CA . THR A 1 106 ? 6.100 4.071 13.582 1.00 90.81 106 THR A CA 1
ATOM 873 C C . THR A 1 106 ? 4.629 3.641 13.565 1.00 90.81 106 THR A C 1
ATOM 875 O O . THR A 1 106 ? 4.142 3.086 14.544 1.00 90.81 106 THR A O 1
ATOM 878 N N . TYR A 1 107 ? 3.883 3.901 12.487 1.00 92.00 107 TYR A N 1
ATOM 879 C CA . TYR A 1 107 ? 2.468 3.510 12.412 1.00 92.00 107 TYR A CA 1
ATOM 880 C C . TYR A 1 107 ? 2.320 2.014 12.180 1.00 92.00 107 TYR A C 1
ATOM 882 O O . TYR A 1 107 ? 1.438 1.387 12.767 1.00 92.00 107 TYR A O 1
ATOM 890 N N . LEU A 1 108 ? 3.199 1.453 11.350 1.00 92.44 108 LEU A N 1
ATOM 891 C CA . LEU A 1 108 ? 3.236 0.023 11.121 1.00 92.44 108 LEU A CA 1
ATOM 892 C C . LEU A 1 108 ? 3.697 -0.710 12.382 1.00 92.44 108 LEU A C 1
ATOM 894 O O . LEU A 1 108 ? 3.042 -1.654 12.782 1.00 92.44 108 LEU A O 1
ATOM 898 N N . GLU A 1 109 ? 4.727 -0.225 13.070 1.00 93.88 109 GLU A N 1
ATOM 899 C CA . GLU A 1 109 ? 5.209 -0.742 14.355 1.00 93.88 109 GLU A CA 1
ATOM 900 C C . GLU A 1 109 ? 4.102 -0.813 15.409 1.00 93.88 109 GLU A C 1
ATOM 902 O O . GLU A 1 109 ? 3.983 -1.820 16.101 1.00 93.88 109 GLU A O 1
ATOM 907 N N . LEU A 1 110 ? 3.266 0.228 15.513 1.00 94.06 110 LEU A N 1
ATOM 908 C CA . LEU A 1 110 ? 2.140 0.249 16.451 1.00 94.06 110 LEU A CA 1
ATOM 909 C C . LEU A 1 110 ? 1.117 -0.855 16.173 1.00 94.06 110 LEU A C 1
ATOM 911 O O . LEU A 1 110 ? 0.514 -1.355 17.117 1.00 94.06 110 LEU A O 1
ATOM 915 N N . LEU A 1 111 ? 0.908 -1.218 14.906 1.00 94.19 111 LEU A N 1
ATOM 916 C CA . LEU A 1 111 ? -0.043 -2.256 14.497 1.00 94.19 111 LEU A CA 1
ATOM 917 C C . LEU A 1 111 ? 0.596 -3.648 14.407 1.00 94.19 111 LEU A C 1
ATOM 919 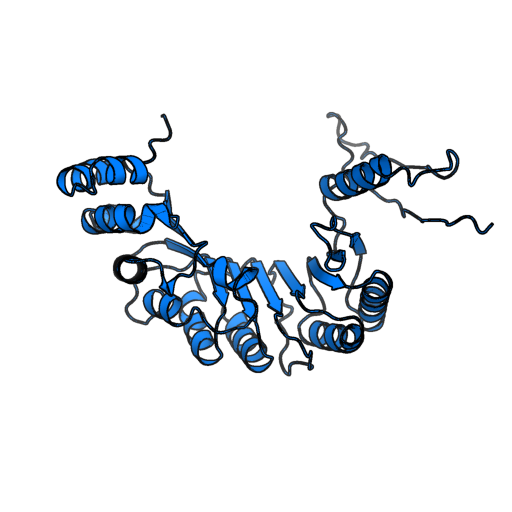O O . LEU A 1 111 ? -0.085 -4.649 14.607 1.00 94.19 111 LEU A O 1
ATOM 923 N N . CYS A 1 112 ? 1.892 -3.720 14.125 1.00 91.50 112 CYS A N 1
ATOM 924 C CA . CYS A 1 112 ? 2.621 -4.922 13.739 1.00 91.50 112 CYS A CA 1
ATOM 925 C C . CYS A 1 112 ? 3.774 -5.164 14.711 1.00 91.50 112 CYS A C 1
ATOM 927 O O . CYS A 1 112 ? 4.937 -4.885 14.423 1.00 91.50 112 CYS A O 1
ATOM 929 N N . HIS A 1 113 ? 3.441 -5.703 15.879 1.00 88.81 113 HIS A N 1
ATOM 930 C CA . HIS A 1 113 ? 4.407 -6.138 16.881 1.00 88.81 113 HIS A CA 1
ATOM 931 C C . HIS A 1 113 ? 3.928 -7.430 17.546 1.00 88.81 113 HIS A C 1
ATOM 933 O O . HIS A 1 113 ? 2.750 -7.771 17.488 1.00 88.81 113 HIS A O 1
ATOM 939 N N . SER A 1 114 ? 4.823 -8.128 18.245 1.00 85.88 114 SER A N 1
ATOM 940 C CA . SER A 1 114 ? 4.563 -9.453 18.837 1.00 85.88 114 SER A CA 1
ATOM 941 C C . SER A 1 114 ? 3.415 -9.520 19.855 1.00 85.88 114 SER A C 1
ATOM 943 O O . SER A 1 114 ? 2.954 -10.606 20.185 1.00 85.88 114 SER A O 1
ATOM 945 N N . LYS A 1 115 ? 2.962 -8.373 20.369 1.00 88.62 115 LYS A N 1
ATOM 946 C CA . LYS A 1 115 ? 1.844 -8.259 21.324 1.00 88.62 115 LYS A CA 1
ATOM 947 C C . LYS A 1 115 ? 0.576 -7.669 20.697 1.00 88.62 115 LYS A C 1
ATOM 949 O O . LYS A 1 115 ? -0.386 -7.434 21.421 1.00 88.62 115 LYS A O 1
ATOM 954 N N . SER A 1 116 ? 0.601 -7.357 19.402 1.00 91.62 116 SER A N 1
ATOM 955 C CA . SER A 1 116 ? -0.557 -6.821 18.695 1.00 91.62 116 SER A CA 1
ATOM 956 C C . SER A 1 116 ? -1.553 -7.943 18.433 1.00 91.62 116 SER A C 1
ATOM 958 O O . SER A 1 116 ? -1.180 -9.028 17.992 1.00 91.62 116 SER A O 1
ATOM 960 N N . ASN A 1 117 ? -2.822 -7.668 18.704 1.00 92.06 117 ASN A N 1
ATOM 961 C CA . ASN A 1 117 ? -3.939 -8.569 18.451 1.00 92.06 117 ASN A CA 1
ATOM 962 C C . ASN A 1 117 ? -4.645 -8.258 17.127 1.00 92.06 117 ASN A C 1
ATOM 964 O O . ASN A 1 117 ? -5.509 -9.030 16.712 1.00 92.06 117 ASN A O 1
ATOM 968 N N . CYS A 1 118 ? -4.328 -7.128 16.487 1.00 93.88 118 CYS A N 1
ATOM 969 C CA . CYS A 1 118 ? -4.994 -6.715 15.258 1.00 93.88 118 CYS A CA 1
ATOM 970 C C . CYS A 1 118 ? -4.431 -7.436 14.027 1.00 93.88 118 CYS A C 1
ATOM 972 O O . CYS A 1 118 ? -3.298 -7.917 14.021 1.00 93.88 118 CYS A O 1
ATOM 974 N N . TYR A 1 119 ? -5.227 -7.479 12.962 1.00 94.38 119 TYR A N 1
ATOM 975 C CA . TYR A 1 119 ? -4.871 -8.122 11.701 1.00 94.38 119 TYR A CA 1
ATOM 976 C C . TYR A 1 119 ? -4.833 -7.083 10.584 1.00 94.38 119 TYR A C 1
ATOM 978 O O . TYR A 1 119 ? -5.877 -6.584 10.150 1.00 94.38 119 TYR A O 1
ATOM 986 N N . VAL A 1 120 ? -3.638 -6.751 10.097 1.00 95.88 120 VAL A N 1
ATOM 987 C CA . VAL A 1 120 ? -3.476 -5.773 9.015 1.00 95.88 120 VAL A CA 1
ATOM 988 C C . VAL A 1 120 ? -3.778 -6.427 7.666 1.00 95.88 120 VAL A C 1
ATOM 990 O O . VAL A 1 120 ? -2.979 -7.181 7.120 1.00 95.88 120 VAL A O 1
ATOM 993 N N . LYS A 1 121 ? -4.952 -6.119 7.108 1.00 95.69 121 LYS A N 1
ATOM 994 C CA . LYS A 1 121 ? -5.428 -6.638 5.816 1.00 95.69 121 LYS A CA 1
ATOM 995 C C . LYS A 1 121 ? -4.881 -5.865 4.625 1.00 95.69 121 LYS A C 1
ATOM 997 O O . LYS A 1 121 ? -4.619 -6.451 3.579 1.00 95.69 121 LYS A O 1
ATOM 1002 N N . GLN A 1 122 ? -4.733 -4.553 4.764 1.00 95.94 122 GLN A N 1
ATOM 1003 C CA . GLN A 1 122 ? -4.221 -3.691 3.703 1.00 95.94 122 GLN A CA 1
ATOM 1004 C C . GLN A 1 122 ? -3.318 -2.625 4.301 1.00 95.94 122 GLN A C 1
ATOM 1006 O O . GLN A 1 122 ? -3.663 -2.032 5.328 1.00 95.94 122 GLN A O 1
ATOM 1011 N N . PHE A 1 123 ? -2.205 -2.346 3.633 1.00 95.06 123 PHE A N 1
ATOM 1012 C CA . PHE A 1 123 ? -1.286 -1.295 4.053 1.00 95.06 123 PHE A CA 1
ATOM 1013 C C . PHE A 1 123 ? -0.834 -0.455 2.860 1.00 95.06 123 PHE A C 1
ATOM 1015 O O . PHE A 1 123 ? -0.345 -0.995 1.866 1.00 95.06 123 PHE A O 1
ATOM 1022 N N . TRP A 1 124 ? -1.045 0.862 2.949 1.00 93.25 124 TRP A N 1
ATOM 1023 C CA . TRP A 1 124 ? -0.521 1.839 1.997 1.00 93.25 124 TRP A CA 1
ATOM 1024 C C . TRP A 1 124 ? 0.366 2.845 2.727 1.00 93.25 124 TRP A C 1
ATOM 1026 O O . TRP A 1 124 ? -0.120 3.530 3.631 1.00 93.25 124 TRP A O 1
ATOM 1036 N N . GLY A 1 125 ? 1.626 2.974 2.311 1.00 90.94 125 GLY A N 1
ATOM 1037 C CA . GLY A 1 125 ? 2.573 3.905 2.924 1.00 90.94 125 GLY A CA 1
ATOM 1038 C C . GLY A 1 125 ? 3.976 3.843 2.317 1.00 90.94 125 GLY A C 1
ATOM 1039 O O . GLY A 1 125 ? 4.212 3.174 1.314 1.00 90.94 125 GLY A O 1
ATOM 1040 N N . CYS A 1 126 ? 4.914 4.555 2.937 1.00 89.25 126 CYS A N 1
ATOM 1041 C CA . CYS A 1 126 ? 6.350 4.503 2.630 1.00 89.25 126 CYS A CA 1
ATOM 1042 C C . CYS A 1 126 ? 7.097 3.815 3.782 1.00 89.25 126 CYS A C 1
ATOM 1044 O O . CYS A 1 126 ? 6.816 4.130 4.941 1.00 89.25 126 CYS A O 1
ATOM 1046 N N . LEU A 1 127 ? 8.012 2.887 3.500 1.00 87.88 127 LEU A N 1
ATOM 1047 C CA . LEU A 1 127 ? 8.808 2.198 4.523 1.00 87.88 127 LEU A CA 1
ATOM 1048 C C . LEU A 1 127 ? 10.286 2.509 4.334 1.00 87.88 127 LEU A C 1
ATOM 1050 O O . LEU A 1 127 ? 10.777 2.516 3.210 1.00 87.88 127 LEU A O 1
ATOM 1054 N N . SER A 1 128 ? 10.993 2.707 5.444 1.00 89.00 128 SER A N 1
ATOM 1055 C CA . SER A 1 128 ? 12.454 2.674 5.425 1.00 89.00 128 SER A CA 1
ATOM 1056 C C . SER A 1 128 ? 12.958 1.227 5.365 1.00 89.00 128 SER A C 1
ATOM 1058 O O . SER A 1 128 ? 12.195 0.267 5.538 1.00 89.00 128 SER A O 1
ATOM 1060 N N . PHE A 1 129 ? 14.273 1.061 5.207 1.00 90.06 129 PHE A N 1
ATOM 1061 C CA . PHE A 1 129 ? 14.917 -0.248 5.298 1.00 90.06 129 PHE A CA 1
ATOM 1062 C C . PHE A 1 129 ? 14.615 -0.941 6.639 1.00 90.06 129 PHE A C 1
ATOM 1064 O O . PHE A 1 129 ? 14.273 -2.122 6.666 1.00 90.06 129 PHE A O 1
ATOM 1071 N N . GLU A 1 130 ? 14.645 -0.193 7.746 1.00 89.94 130 GLU A N 1
ATOM 1072 C CA . GLU A 1 130 ? 14.311 -0.710 9.078 1.00 89.94 130 GLU A CA 1
ATOM 1073 C C . GLU A 1 130 ? 12.822 -1.040 9.219 1.00 89.94 130 GLU A C 1
ATOM 1075 O O . GLU A 1 130 ? 12.461 -1.994 9.909 1.00 89.94 130 GLU A O 1
ATOM 1080 N N . GLY A 1 131 ? 11.951 -0.272 8.559 1.00 90.62 131 GLY A N 1
ATOM 1081 C CA . GLY A 1 131 ? 10.503 -0.482 8.570 1.00 90.62 131 GLY A CA 1
ATOM 1082 C C . GLY A 1 131 ? 10.067 -1.781 7.891 1.00 90.62 131 GLY A C 1
ATOM 1083 O O . GLY A 1 131 ? 9.043 -2.357 8.260 1.00 90.62 131 GLY A O 1
ATOM 1084 N N . CYS A 1 132 ? 10.859 -2.290 6.946 1.00 92.81 132 CYS A N 1
ATOM 1085 C CA . CYS A 1 132 ? 10.549 -3.527 6.227 1.00 92.81 132 CYS A CA 1
ATOM 1086 C C . CYS A 1 132 ? 10.452 -4.746 7.157 1.00 92.81 132 CYS A C 1
ATOM 1088 O O . CYS A 1 132 ? 9.662 -5.648 6.890 1.00 92.81 132 CYS A O 1
ATOM 1090 N N . LYS A 1 133 ? 11.149 -4.745 8.305 1.00 92.50 133 LYS A N 1
ATOM 1091 C CA . LYS A 1 133 ? 11.062 -5.834 9.297 1.00 92.50 133 LYS A CA 1
ATOM 1092 C C . LYS A 1 133 ? 9.646 -6.055 9.835 1.00 92.50 133 LYS A C 1
ATOM 1094 O O . LYS A 1 133 ? 9.344 -7.136 10.327 1.00 92.50 133 LYS A O 1
ATOM 1099 N N . TYR A 1 134 ? 8.770 -5.049 9.773 1.00 93.06 134 TYR A N 1
ATOM 1100 C CA . TYR A 1 134 ? 7.396 -5.185 10.255 1.00 93.06 134 TYR A CA 1
ATOM 1101 C C . TYR A 1 134 ? 6.488 -5.946 9.273 1.00 93.06 134 TYR A C 1
ATOM 1103 O O . TYR A 1 134 ? 5.395 -6.361 9.661 1.00 93.06 134 TYR A O 1
ATOM 1111 N N . LEU A 1 135 ? 6.933 -6.175 8.028 1.00 93.00 135 LEU A N 1
ATOM 1112 C CA . LEU A 1 135 ? 6.185 -6.940 7.026 1.00 93.00 135 LEU A CA 1
ATOM 1113 C C . LEU A 1 135 ?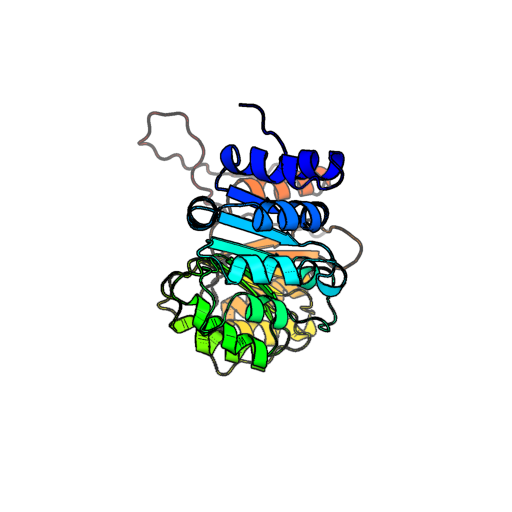 5.946 -8.393 7.463 1.00 93.00 135 LEU A C 1
ATOM 1115 O O . LEU A 1 135 ? 4.848 -8.903 7.255 1.00 93.00 135 LEU A O 1
ATOM 1119 N N . GLN A 1 136 ? 6.905 -9.017 8.158 1.00 91.94 136 GLN A N 1
ATOM 1120 C CA . GLN A 1 136 ? 6.782 -10.399 8.654 1.00 91.94 136 GLN A CA 1
ATOM 1121 C C . GLN A 1 136 ? 5.539 -10.624 9.539 1.00 91.94 136 GLN A C 1
ATOM 1123 O O . GLN A 1 136 ? 4.965 -11.705 9.558 1.00 91.94 136 GLN A O 1
ATOM 1128 N N . TYR A 1 137 ? 5.067 -9.593 10.251 1.00 91.50 137 TYR A N 1
ATOM 1129 C CA . TYR A 1 137 ? 3.900 -9.712 11.134 1.00 91.50 137 TYR A CA 1
ATOM 1130 C C . TYR A 1 137 ? 2.563 -9.681 10.381 1.00 91.50 137 TYR A C 1
ATOM 1132 O O . TYR A 1 137 ? 1.515 -9.927 10.976 1.00 91.50 137 TYR A O 1
ATOM 1140 N N . MET A 1 138 ? 2.576 -9.364 9.085 1.00 92.56 138 MET A N 1
ATOM 1141 C CA . MET A 1 138 ? 1.369 -9.248 8.264 1.00 92.56 138 MET A CA 1
ATOM 1142 C C . MET A 1 138 ? 1.198 -10.401 7.272 1.00 92.56 138 MET A C 1
ATOM 1144 O O . MET A 1 138 ? 0.149 -10.492 6.632 1.00 92.56 138 MET A O 1
ATOM 1148 N N . GLU A 1 139 ? 2.185 -11.292 7.175 1.00 89.62 139 GLU A N 1
ATOM 1149 C CA . GLU A 1 139 ? 2.340 -12.294 6.113 1.00 89.62 139 GLU A CA 1
ATOM 1150 C C . GLU A 1 139 ? 1.079 -13.153 5.871 1.00 89.62 139 GLU A C 1
ATOM 1152 O O . GLU A 1 139 ? 0.658 -13.363 4.735 1.00 89.62 139 GLU A O 1
ATOM 1157 N N . ARG A 1 140 ? 0.383 -13.557 6.945 1.00 90.19 140 ARG A N 1
ATOM 1158 C CA . ARG A 1 140 ? -0.801 -14.437 6.873 1.00 90.19 140 ARG A CA 1
ATOM 1159 C C . ARG A 1 140 ? -2.119 -13.711 6.636 1.00 90.19 140 ARG A C 1
ATOM 1161 O O . ARG A 1 140 ? -3.156 -14.351 6.473 1.00 90.19 140 ARG A O 1
ATOM 1168 N N . THR A 1 141 ? -2.131 -12.384 6.733 1.00 92.12 141 THR A N 1
ATOM 1169 C CA . THR A 1 141 ? -3.388 -11.620 6.786 1.00 92.12 141 THR A CA 1
ATOM 1170 C C . THR A 1 141 ? -3.490 -10.525 5.746 1.00 92.12 141 THR A C 1
ATOM 1172 O O . THR A 1 141 ? -4.613 -10.187 5.365 1.00 92.12 141 THR A O 1
ATOM 1175 N N . CYS A 1 142 ? -2.363 -9.998 5.279 1.00 94.62 142 CYS A N 1
ATOM 1176 C CA . CYS A 1 142 ? -2.335 -8.907 4.329 1.00 94.62 142 CYS A CA 1
ATOM 1177 C C . CYS A 1 142 ? -2.698 -9.394 2.931 1.00 94.62 142 CYS A C 1
ATOM 1179 O O . CYS A 1 142 ? -1.991 -10.209 2.350 1.00 94.62 142 CYS A O 1
ATOM 1181 N N . THR A 1 143 ? -3.780 -8.852 2.385 1.00 93.94 143 THR A N 1
ATOM 1182 C CA . THR A 1 143 ? -4.241 -9.118 1.020 1.00 93.94 143 THR A CA 1
ATOM 1183 C C . THR A 1 143 ? -3.735 -8.078 0.024 1.00 93.94 143 THR A C 1
ATOM 1185 O O . THR A 1 143 ? -3.708 -8.334 -1.176 1.00 93.94 143 THR A O 1
ATOM 1188 N N . LEU A 1 144 ? -3.329 -6.892 0.494 1.00 94.38 144 LEU A N 1
ATOM 1189 C CA . LEU A 1 144 ? -2.873 -5.815 -0.384 1.00 94.38 144 LEU A CA 1
ATOM 1190 C C . LEU A 1 144 ? -1.759 -4.985 0.256 1.00 94.38 144 LEU A C 1
ATOM 1192 O O . LEU A 1 144 ? -1.958 -4.363 1.305 1.00 94.38 144 LEU A O 1
ATOM 1196 N N . LEU A 1 145 ? -0.632 -4.894 -0.450 1.00 94.12 145 LEU A N 1
ATOM 1197 C CA . LEU A 1 145 ? 0.470 -3.985 -0.137 1.00 94.12 145 LEU A CA 1
ATOM 1198 C C . LEU A 1 145 ? 0.595 -2.902 -1.206 1.00 94.12 145 LEU A C 1
ATOM 1200 O O . LEU A 1 145 ? 0.638 -3.191 -2.401 1.00 94.12 145 LEU A O 1
ATOM 1204 N N . ASN A 1 146 ? 0.668 -1.649 -0.769 1.00 92.50 146 ASN A N 1
ATOM 1205 C CA . ASN A 1 146 ? 0.921 -0.505 -1.633 1.00 92.50 146 ASN A CA 1
ATOM 1206 C C . ASN A 1 146 ? 2.051 0.338 -1.043 1.00 92.50 146 ASN A C 1
ATOM 1208 O O . ASN A 1 146 ? 1.846 1.096 -0.095 1.00 92.50 146 ASN A O 1
ATOM 1212 N N . LEU A 1 147 ? 3.257 0.151 -1.565 1.00 91.94 147 LEU A N 1
ATOM 1213 C CA . LEU A 1 147 ? 4.469 0.693 -0.968 1.00 91.94 147 LEU A CA 1
ATOM 1214 C C . LEU A 1 147 ? 5.105 1.729 -1.887 1.00 91.94 147 LEU A C 1
ATOM 1216 O O . LEU A 1 147 ? 5.324 1.468 -3.068 1.00 91.94 147 LEU A O 1
ATOM 1220 N N . SER A 1 148 ? 5.444 2.888 -1.327 1.00 89.75 148 SER A N 1
ATOM 1221 C CA . SER A 1 148 ? 6.419 3.793 -1.935 1.00 89.75 148 SER A CA 1
ATOM 1222 C C . SER A 1 148 ? 7.825 3.346 -1.556 1.00 89.75 148 SER A C 1
ATOM 1224 O O . SER A 1 148 ? 8.105 3.113 -0.381 1.00 89.75 148 SER A O 1
ATOM 1226 N N . ILE A 1 149 ? 8.684 3.224 -2.561 1.00 88.44 149 ILE A N 1
ATOM 1227 C CA . ILE A 1 149 ? 10.048 2.714 -2.481 1.00 88.44 149 ILE A CA 1
ATOM 1228 C C . ILE A 1 149 ? 10.978 3.790 -3.028 1.00 88.44 149 ILE A C 1
ATOM 1230 O O . ILE A 1 149 ? 10.848 4.198 -4.180 1.00 88.44 149 ILE A O 1
ATOM 1234 N N . ASP A 1 150 ? 11.907 4.258 -2.207 1.00 86.62 150 ASP A N 1
ATOM 1235 C CA . ASP A 1 150 ? 12.787 5.383 -2.531 1.00 86.62 150 ASP A CA 1
ATOM 1236 C C . ASP A 1 150 ? 14.230 4.999 -2.852 1.00 86.62 150 ASP A C 1
ATOM 1238 O O . ASP A 1 150 ? 15.027 5.837 -3.277 1.00 86.62 150 ASP A O 1
ATOM 1242 N N . SER A 1 151 ? 14.568 3.732 -2.649 1.00 88.50 151 SER A N 1
ATOM 1243 C CA . SER A 1 151 ? 15.916 3.215 -2.798 1.00 88.50 151 SER A CA 1
ATOM 1244 C C . SER A 1 151 ? 15.889 1.721 -3.104 1.00 88.50 151 SER A C 1
ATOM 1246 O O . SER A 1 151 ? 14.969 0.993 -2.720 1.00 88.50 151 SER A O 1
ATOM 1248 N N . ILE A 1 152 ? 16.939 1.243 -3.774 1.00 89.56 152 ILE A N 1
ATOM 1249 C CA . ILE A 1 152 ? 17.086 -0.181 -4.094 1.00 89.56 152 ILE A CA 1
ATOM 1250 C C . ILE A 1 152 ? 17.235 -1.035 -2.836 1.00 89.56 152 ILE A C 1
ATOM 1252 O O . ILE A 1 152 ? 16.654 -2.110 -2.782 1.00 89.56 152 ILE A O 1
ATOM 1256 N N . ALA A 1 153 ? 17.909 -0.545 -1.793 1.00 90.50 153 ALA A N 1
ATOM 1257 C CA . ALA A 1 153 ? 18.029 -1.283 -0.535 1.00 90.50 153 ALA A CA 1
ATOM 1258 C C . ALA A 1 153 ? 16.653 -1.586 0.092 1.00 90.50 153 ALA A C 1
ATOM 1260 O O . ALA A 1 153 ? 16.417 -2.689 0.586 1.00 90.50 153 ALA A O 1
ATOM 1261 N N . VAL A 1 154 ? 15.717 -0.630 0.040 1.00 91.19 154 VAL A N 1
ATOM 1262 C CA . VAL A 1 154 ? 14.334 -0.843 0.495 1.00 91.19 154 VAL A CA 1
ATOM 1263 C C . VAL A 1 154 ? 13.610 -1.828 -0.422 1.00 91.19 154 VAL A C 1
ATOM 1265 O O . VAL A 1 154 ? 12.954 -2.738 0.078 1.00 91.19 154 VAL A O 1
ATOM 1268 N N . LEU A 1 155 ? 13.759 -1.700 -1.747 1.00 92.00 155 LEU A N 1
ATOM 1269 C CA . LEU A 1 155 ? 13.174 -2.643 -2.710 1.00 92.00 155 LEU A CA 1
ATOM 1270 C C . LEU A 1 155 ? 13.619 -4.087 -2.443 1.00 92.00 155 LEU A C 1
ATOM 1272 O O . LEU A 1 155 ? 12.791 -4.998 -2.423 1.00 92.00 155 LEU A O 1
ATOM 1276 N N . GLU A 1 156 ? 14.916 -4.285 -2.218 1.00 92.50 156 GLU A N 1
ATOM 1277 C CA . GLU A 1 156 ? 15.516 -5.585 -1.917 1.00 92.50 156 GLU A CA 1
ATOM 1278 C C . GLU A 1 156 ? 15.012 -6.144 -0.587 1.00 92.50 156 GLU A C 1
ATOM 1280 O O . GLU A 1 156 ? 14.639 -7.316 -0.516 1.00 92.50 156 GLU A O 1
ATOM 1285 N N . SER A 1 157 ? 14.908 -5.294 0.438 1.00 93.50 157 SER A N 1
ATOM 1286 C CA . SER A 1 157 ? 14.331 -5.672 1.730 1.00 93.50 157 SER A CA 1
ATOM 1287 C C . SER A 1 157 ? 12.864 -6.093 1.594 1.00 93.50 157 SER A C 1
ATOM 1289 O O . SER A 1 157 ? 12.472 -7.137 2.105 1.00 93.50 157 SER A O 1
ATOM 1291 N N . VAL A 1 158 ? 12.050 -5.365 0.824 1.00 92.44 158 VAL A N 1
ATOM 1292 C CA . VAL A 1 158 ? 10.661 -5.767 0.535 1.00 92.44 158 VAL A CA 1
ATOM 1293 C C . VAL A 1 158 ? 10.623 -7.121 -0.179 1.00 92.44 158 VAL A C 1
ATOM 1295 O O . VAL A 1 158 ? 9.885 -8.012 0.243 1.00 92.44 158 VAL A O 1
ATOM 1298 N N . CYS A 1 159 ? 11.442 -7.314 -1.216 1.00 91.31 159 CYS A N 1
ATOM 1299 C CA . CYS A 1 159 ? 11.495 -8.576 -1.958 1.00 91.31 159 CYS A CA 1
ATOM 1300 C C . CYS A 1 159 ? 11.935 -9.766 -1.098 1.00 91.31 159 CYS A C 1
ATOM 1302 O O . CYS A 1 159 ? 11.536 -10.890 -1.391 1.00 91.31 159 CYS A O 1
ATOM 1304 N N . HIS A 1 160 ? 12.709 -9.533 -0.037 1.00 91.69 160 HIS A N 1
ATOM 1305 C CA . HIS A 1 160 ? 13.073 -10.566 0.928 1.00 91.69 160 HIS A CA 1
ATOM 1306 C C . HIS A 1 160 ? 11.864 -11.088 1.727 1.00 91.69 160 HIS A C 1
ATOM 1308 O O . HIS A 1 160 ? 11.782 -12.289 1.967 1.00 91.69 160 HIS A O 1
ATOM 1314 N N . TYR A 1 161 ? 10.910 -10.222 2.094 1.00 91.50 161 TYR A N 1
ATOM 1315 C CA . TYR A 1 161 ? 9.732 -10.614 2.886 1.00 91.50 161 TYR A CA 1
ATOM 1316 C C . TYR A 1 161 ? 8.545 -11.097 2.044 1.00 91.50 161 TYR A C 1
ATOM 1318 O O . TYR A 1 161 ? 7.762 -11.914 2.518 1.00 91.50 161 TYR A O 1
ATOM 1326 N N . LEU A 1 162 ? 8.397 -10.636 0.796 1.00 90.25 162 LEU A N 1
ATOM 1327 C CA . LEU A 1 162 ? 7.266 -11.011 -0.070 1.00 90.25 162 LEU A CA 1
ATOM 1328 C C . LEU A 1 162 ? 6.999 -12.528 -0.207 1.00 90.25 162 LEU A C 1
ATOM 1330 O O . LEU A 1 162 ? 5.822 -12.885 -0.261 1.00 90.25 162 LEU A O 1
ATOM 1334 N N . PRO A 1 163 ? 8.004 -13.429 -0.258 1.00 88.69 163 PRO A N 1
ATOM 1335 C CA . PRO A 1 163 ? 7.757 -14.864 -0.377 1.00 88.69 163 PRO A CA 1
ATOM 1336 C C . PRO A 1 163 ? 6.946 -15.473 0.773 1.00 88.69 163 PRO A C 1
ATOM 1338 O O . PRO A 1 163 ? 6.342 -16.517 0.558 1.00 88.69 163 PRO A O 1
ATOM 1341 N N . SER A 1 164 ? 6.923 -14.865 1.968 1.00 90.06 164 SER A N 1
ATOM 1342 C CA . SER A 1 164 ? 6.165 -15.407 3.109 1.00 90.06 164 SER A CA 1
ATOM 1343 C C . SER A 1 164 ? 4.691 -14.990 3.127 1.00 90.06 164 SER A C 1
ATOM 1345 O O . SER A 1 164 ? 3.912 -15.468 3.950 1.00 90.06 164 SER A O 1
ATOM 1347 N N . PHE A 1 165 ? 4.279 -14.094 2.226 1.00 90.75 165 PHE A N 1
ATOM 1348 C CA . PHE A 1 165 ? 2.928 -13.548 2.215 1.00 90.75 165 PHE A CA 1
ATOM 1349 C C . PHE A 1 165 ? 1.931 -14.483 1.525 1.00 90.75 165 PHE A C 1
ATOM 1351 O O . PHE A 1 165 ? 1.599 -14.265 0.365 1.00 90.75 165 PHE A O 1
ATOM 1358 N N . ASP A 1 166 ? 1.389 -15.468 2.236 1.00 86.94 166 ASP A N 1
ATOM 1359 C CA . ASP A 1 166 ? 0.433 -16.442 1.678 1.00 86.94 166 ASP A CA 1
ATOM 1360 C C . ASP A 1 166 ? -0.907 -15.823 1.238 1.00 86.94 166 ASP A C 1
ATOM 1362 O O . ASP A 1 166 ? -1.567 -16.317 0.323 1.00 86.94 166 ASP A O 1
ATOM 1366 N N . ALA A 1 167 ? -1.338 -14.753 1.915 1.00 89.06 167 ALA A N 1
ATOM 1367 C CA . ALA A 1 167 ? -2.655 -14.144 1.717 1.00 89.06 167 ALA A CA 1
ATOM 1368 C C . ALA A 1 167 ? -2.657 -12.962 0.737 1.00 89.06 167 ALA A C 1
ATOM 1370 O O . ALA A 1 167 ? -3.730 -12.438 0.426 1.00 89.06 167 ALA A O 1
ATOM 1371 N N . LEU A 1 168 ? -1.481 -12.514 0.288 1.00 91.75 168 LEU A N 1
ATOM 1372 C CA . LEU A 1 168 ? -1.371 -11.360 -0.596 1.00 91.75 168 LEU A CA 1
ATOM 1373 C C . LEU A 1 168 ? -2.088 -11.672 -1.913 1.00 91.75 168 LEU A C 1
ATOM 1375 O O . LEU A 1 168 ? -2.086 -12.795 -2.393 1.00 91.75 168 LEU A O 1
ATOM 1379 N N . THR A 1 169 ? -2.780 -10.696 -2.484 1.00 90.38 169 THR A N 1
ATOM 1380 C CA . THR A 1 169 ? -3.436 -10.836 -3.794 1.00 90.38 169 THR A CA 1
ATOM 1381 C C . THR A 1 169 ? -3.045 -9.703 -4.723 1.00 90.38 169 THR A C 1
ATOM 1383 O O . THR A 1 169 ? -3.054 -9.870 -5.942 1.00 90.38 169 THR A O 1
ATOM 1386 N N . GLU A 1 170 ? -2.673 -8.552 -4.163 1.00 91.44 170 GLU A N 1
ATOM 1387 C CA . GLU A 1 170 ? -2.305 -7.366 -4.923 1.00 91.44 170 GLU A CA 1
ATOM 1388 C C . GLU A 1 170 ? -1.067 -6.685 -4.334 1.00 91.44 170 GLU A C 1
ATOM 1390 O O . GLU A 1 170 ? -0.992 -6.410 -3.133 1.00 91.44 170 GLU A O 1
ATOM 1395 N N . LEU A 1 171 ? -0.115 -6.366 -5.207 1.00 92.56 171 LEU A N 1
ATOM 1396 C CA . LEU A 1 171 ? 1.090 -5.620 -4.881 1.00 92.56 171 LEU A CA 1
ATOM 1397 C C . LEU A 1 171 ? 1.181 -4.392 -5.786 1.00 92.56 171 LEU A C 1
ATOM 1399 O O . LEU A 1 171 ? 1.178 -4.500 -7.012 1.00 92.56 171 LEU A O 1
ATOM 1403 N N . PHE A 1 172 ? 1.298 -3.224 -5.170 1.00 92.19 172 PHE A N 1
ATOM 1404 C CA . PHE A 1 172 ? 1.558 -1.961 -5.846 1.00 92.19 172 PHE A CA 1
ATOM 1405 C C . PHE A 1 172 ? 2.886 -1.412 -5.339 1.00 92.19 172 PHE A C 1
ATOM 1407 O O . PHE A 1 172 ? 3.031 -1.161 -4.142 1.00 92.19 172 PHE A O 1
ATOM 1414 N N . LEU A 1 173 ? 3.844 -1.214 -6.240 1.00 92.00 173 LEU A N 1
ATOM 1415 C CA . LEU A 1 173 ? 5.118 -0.581 -5.910 1.00 92.00 173 LEU A CA 1
ATOM 1416 C C . LEU A 1 173 ? 5.227 0.760 -6.628 1.00 92.00 173 LEU A C 1
ATOM 1418 O O . LEU A 1 173 ? 5.225 0.816 -7.853 1.00 92.00 173 LEU A O 1
ATOM 1422 N N . CYS A 1 174 ? 5.341 1.839 -5.864 1.00 90.94 174 CYS A N 1
ATOM 1423 C CA . CYS A 1 174 ? 5.681 3.158 -6.377 1.00 90.94 174 CYS A CA 1
ATOM 1424 C C . CYS A 1 174 ? 7.192 3.357 -6.239 1.00 90.94 174 CYS A C 1
ATOM 1426 O O . CYS A 1 174 ? 7.690 3.580 -5.137 1.00 90.94 174 CYS A O 1
ATOM 1428 N N . LEU A 1 175 ? 7.930 3.223 -7.340 1.00 90.12 175 LEU A N 1
ATOM 1429 C CA . LEU A 1 175 ? 9.383 3.367 -7.367 1.00 90.12 175 LEU A CA 1
ATOM 1430 C C . LEU A 1 175 ? 9.741 4.854 -7.487 1.00 90.12 175 LEU A C 1
ATOM 1432 O O . LEU A 1 175 ? 10.054 5.367 -8.561 1.00 90.12 175 LEU A O 1
ATOM 1436 N N . SER A 1 176 ? 9.697 5.540 -6.350 1.00 85.94 176 SER A N 1
ATOM 1437 C CA . SER A 1 176 ? 10.010 6.958 -6.143 1.00 85.94 176 SER A CA 1
ATOM 1438 C C . SER A 1 176 ? 11.520 7.246 -6.176 1.00 85.94 176 SER A C 1
ATOM 1440 O O . SER A 1 176 ? 12.037 8.021 -5.371 1.00 85.94 176 SER A O 1
ATOM 1442 N N . MET A 1 177 ? 12.240 6.612 -7.102 1.00 84.31 177 MET A N 1
ATOM 1443 C CA . MET A 1 177 ? 13.688 6.728 -7.276 1.00 84.31 177 MET A CA 1
ATOM 1444 C C . MET A 1 177 ? 14.007 7.651 -8.455 1.00 84.31 177 MET A C 1
ATOM 1446 O O . MET A 1 177 ? 13.367 7.568 -9.499 1.00 84.31 177 MET A O 1
ATOM 1450 N N . ARG A 1 178 ? 15.026 8.509 -8.314 1.00 78.88 178 ARG A N 1
ATOM 1451 C CA . ARG A 1 178 ? 15.546 9.324 -9.435 1.00 78.88 178 ARG A CA 1
ATOM 1452 C C . ARG A 1 178 ? 16.548 8.570 -10.304 1.00 78.88 178 ARG A C 1
ATOM 1454 O O . ARG A 1 178 ? 16.741 8.900 -11.466 1.00 78.88 178 ARG A O 1
ATOM 1461 N N . GLN A 1 179 ? 17.214 7.577 -9.724 1.00 84.12 179 GLN A N 1
ATOM 1462 C CA . GLN A 1 179 ? 18.189 6.736 -10.402 1.00 84.12 179 GLN A CA 1
ATOM 1463 C C . GLN A 1 179 ? 17.771 5.283 -10.234 1.00 84.12 179 GLN A C 1
ATOM 1465 O O . GLN A 1 179 ? 17.505 4.831 -9.122 1.00 84.12 179 GLN A O 1
ATOM 1470 N N . PHE A 1 180 ? 17.718 4.563 -11.349 1.00 85.12 180 PHE A N 1
ATOM 1471 C CA . PHE A 1 180 ? 17.360 3.154 -11.372 1.00 85.12 180 PHE A CA 1
ATOM 1472 C C . PHE A 1 180 ? 18.632 2.327 -11.518 1.00 85.12 180 PHE A C 1
ATOM 1474 O O . PHE A 1 180 ? 19.280 2.356 -12.560 1.00 85.12 180 PHE A O 1
ATOM 1481 N N . SER A 1 181 ? 18.984 1.567 -10.486 1.00 86.50 181 SER A N 1
ATOM 1482 C CA . SER A 1 181 ? 19.955 0.478 -10.595 1.00 86.50 181 SER A CA 1
ATOM 1483 C C . SER A 1 181 ? 19.236 -0.871 -10.585 1.00 86.50 181 SER A C 1
ATOM 1485 O O . SER A 1 181 ? 18.062 -0.981 -10.225 1.00 86.50 181 SER A O 1
ATOM 1487 N N . SER A 1 182 ? 19.912 -1.906 -11.084 1.00 85.44 182 SER A N 1
ATOM 1488 C CA . SER A 1 182 ? 19.328 -3.248 -11.131 1.00 85.44 182 SER A CA 1
ATOM 1489 C C . SER A 1 182 ? 19.343 -3.857 -9.726 1.00 85.44 182 SER A C 1
ATOM 1491 O O . SER A 1 182 ? 20.425 -3.925 -9.141 1.00 85.44 182 SER A O 1
ATOM 1493 N N . PRO A 1 183 ? 18.191 -4.283 -9.179 1.00 85.75 183 PRO A N 1
ATOM 1494 C CA . PRO A 1 183 ? 18.162 -4.962 -7.894 1.00 85.75 183 PRO A CA 1
ATOM 1495 C C . PRO A 1 183 ? 18.806 -6.348 -8.012 1.00 85.75 183 PRO A C 1
ATOM 1497 O O . PRO A 1 183 ? 18.737 -6.994 -9.062 1.00 85.75 183 PRO A O 1
ATOM 1500 N N . SER A 1 184 ? 19.397 -6.826 -6.919 1.00 87.06 184 SER A N 1
ATOM 1501 C CA . SER A 1 184 ? 19.889 -8.207 -6.807 1.00 87.06 184 SER A CA 1
ATOM 1502 C C . SER A 1 184 ? 18.757 -9.226 -6.619 1.00 87.06 184 SER A C 1
ATOM 1504 O O . SER A 1 184 ? 18.950 -10.427 -6.810 1.00 87.06 184 SER A O 1
ATOM 1506 N N . CYS A 1 185 ? 17.559 -8.753 -6.274 1.00 84.94 185 CYS A N 1
ATOM 1507 C CA . CYS A 1 185 ? 16.382 -9.568 -6.015 1.00 84.94 185 CYS A CA 1
ATOM 1508 C C . CYS A 1 185 ? 15.408 -9.614 -7.203 1.00 84.94 185 CYS A C 1
ATOM 1510 O O . CYS A 1 185 ? 15.366 -8.718 -8.047 1.00 84.94 185 CYS A O 1
ATOM 1512 N N . SER A 1 186 ? 14.541 -10.627 -7.200 1.00 87.12 186 SER A N 1
ATOM 1513 C CA . SER A 1 186 ? 13.379 -10.717 -8.089 1.00 87.12 186 SER A CA 1
ATOM 1514 C C . SER A 1 186 ? 12.135 -11.062 -7.279 1.00 87.12 186 SER A C 1
ATOM 1516 O O . SER A 1 186 ? 12.229 -11.748 -6.259 1.00 87.12 186 SER A O 1
ATOM 1518 N N . ILE A 1 187 ? 10.970 -10.604 -7.731 1.00 82.31 187 ILE A N 1
ATOM 1519 C CA . ILE A 1 187 ? 9.694 -11.019 -7.154 1.00 82.31 187 ILE A CA 1
ATOM 1520 C C . ILE A 1 187 ? 9.418 -12.454 -7.617 1.00 82.31 187 ILE A C 1
ATOM 1522 O O . ILE A 1 187 ? 9.453 -12.724 -8.826 1.00 82.31 187 ILE A O 1
ATOM 1526 N N . PRO A 1 188 ? 9.158 -13.398 -6.696 1.00 72.00 188 PRO A N 1
ATOM 1527 C CA . PRO A 1 188 ? 9.005 -14.793 -7.074 1.00 72.00 188 PRO A CA 1
ATOM 1528 C C . PRO A 1 188 ? 7.841 -15.010 -8.048 1.00 72.00 188 PRO A C 1
ATOM 1530 O O . PRO A 1 188 ? 6.691 -14.689 -7.765 1.00 72.00 188 PRO A O 1
ATOM 1533 N N . LYS A 1 189 ? 8.137 -15.623 -9.200 1.00 67.38 189 LYS A N 1
ATOM 1534 C CA . LYS A 1 189 ? 7.176 -15.832 -10.302 1.00 67.38 189 LYS A CA 1
ATOM 1535 C C . LYS A 1 189 ? 5.969 -16.708 -9.945 1.00 67.38 189 LYS A C 1
ATOM 1537 O O . LYS A 1 189 ? 4.983 -16.692 -10.671 1.00 67.38 189 LYS A O 1
ATOM 1542 N N . HIS A 1 190 ? 6.068 -17.516 -8.889 1.00 63.69 190 HIS A N 1
ATOM 1543 C CA . HIS A 1 190 ? 4.990 -18.406 -8.447 1.00 63.69 190 HIS A CA 1
ATOM 1544 C C . HIS A 1 190 ? 3.888 -17.666 -7.678 1.00 63.69 190 HIS A C 1
ATOM 1546 O O . HIS A 1 190 ? 2.800 -18.211 -7.492 1.00 63.69 190 HIS A O 1
ATOM 1552 N N . LEU A 1 191 ? 4.153 -16.431 -7.249 1.00 65.25 191 LEU A N 1
ATOM 1553 C CA . LEU A 1 191 ? 3.198 -15.612 -6.525 1.00 65.25 191 LEU A CA 1
ATOM 1554 C C . LEU A 1 191 ? 2.190 -15.028 -7.519 1.00 65.25 191 LEU A C 1
ATOM 1556 O O . LEU A 1 191 ? 2.538 -14.251 -8.407 1.00 65.25 191 LEU A O 1
ATOM 1560 N N . ARG A 1 192 ? 0.922 -15.432 -7.393 1.00 63.28 192 ARG A N 1
ATOM 1561 C CA . ARG A 1 192 ? -0.174 -15.066 -8.312 1.00 63.28 192 ARG A CA 1
ATOM 1562 C C . ARG A 1 192 ? -0.749 -13.675 -8.026 1.00 63.28 192 ARG A C 1
ATOM 1564 O O . ARG A 1 192 ? -1.954 -13.469 -8.152 1.00 63.28 192 ARG A O 1
ATOM 1571 N N . TYR A 1 193 ? 0.079 -12.735 -7.588 1.00 74.00 193 TYR A N 1
ATOM 1572 C CA . TYR A 1 193 ? -0.409 -11.418 -7.197 1.00 74.00 193 TYR A CA 1
ATOM 1573 C C . TYR A 1 193 ? -0.551 -10.526 -8.418 1.00 74.00 193 TYR A C 1
ATOM 1575 O O . TYR A 1 193 ? 0.281 -10.531 -9.328 1.00 74.00 193 TYR A O 1
ATOM 1583 N N . ILE A 1 194 ? -1.610 -9.726 -8.421 1.00 79.44 194 ILE A N 1
ATOM 1584 C CA . ILE A 1 194 ? -1.746 -8.619 -9.355 1.00 79.44 194 ILE A CA 1
ATOM 1585 C C . ILE A 1 194 ? -0.642 -7.616 -9.020 1.00 79.44 194 ILE A C 1
ATOM 1587 O O . ILE A 1 194 ? -0.686 -6.970 -7.973 1.00 79.44 194 ILE A O 1
ATOM 1591 N N . PHE A 1 195 ? 0.352 -7.512 -9.902 1.00 86.62 195 PHE A N 1
ATOM 1592 C CA . PHE A 1 195 ? 1.520 -6.672 -9.677 1.00 86.62 195 PHE A CA 1
ATOM 1593 C C . PHE A 1 195 ? 1.474 -5.408 -10.535 1.00 86.62 195 PHE A C 1
ATOM 1595 O O . PHE A 1 195 ? 1.531 -5.482 -11.763 1.00 86.62 195 PHE A O 1
ATOM 1602 N N . ASN A 1 196 ? 1.375 -4.250 -9.887 1.00 89.12 196 ASN A N 1
ATOM 1603 C CA . ASN A 1 196 ? 1.389 -2.946 -10.540 1.00 89.12 196 ASN A CA 1
ATOM 1604 C C . ASN A 1 196 ? 2.600 -2.134 -10.087 1.00 89.12 196 ASN A C 1
ATOM 1606 O O . ASN A 1 196 ? 2.985 -2.177 -8.915 1.00 89.12 196 ASN A O 1
ATOM 1610 N N . VAL A 1 197 ? 3.158 -1.352 -11.007 1.00 91.56 197 VAL A N 1
ATOM 1611 C CA . VAL A 1 197 ? 4.284 -0.461 -10.720 1.00 91.56 197 VAL A CA 1
ATOM 1612 C C . VAL A 1 197 ? 3.958 0.964 -11.138 1.00 91.56 197 VAL A C 1
ATOM 1614 O O . VAL A 1 197 ? 3.308 1.183 -12.152 1.00 91.56 197 VAL A O 1
ATOM 1617 N N . ASP A 1 198 ? 4.406 1.930 -10.351 1.00 90.25 198 ASP A N 1
ATOM 1618 C CA . ASP A 1 198 ? 4.270 3.362 -10.603 1.00 90.25 198 ASP A CA 1
ATOM 1619 C C . ASP A 1 198 ? 5.667 3.996 -10.600 1.00 90.25 198 ASP A C 1
ATOM 1621 O O . ASP A 1 198 ? 6.449 3.763 -9.674 1.00 90.25 198 ASP A O 1
ATOM 1625 N N . LEU A 1 199 ? 6.007 4.738 -11.655 1.00 90.88 199 LEU A N 1
ATOM 1626 C CA . LEU A 1 199 ? 7.308 5.378 -11.870 1.00 90.88 199 LEU A CA 1
ATOM 1627 C C . LEU A 1 199 ? 7.124 6.909 -11.924 1.00 90.88 199 LEU A C 1
ATOM 1629 O O . LEU A 1 199 ? 7.082 7.492 -13.012 1.00 90.88 199 LEU A O 1
ATOM 1633 N N . PRO A 1 200 ? 6.975 7.586 -10.769 1.00 84.50 200 PRO A N 1
ATOM 1634 C CA . PRO A 1 200 ? 6.589 8.999 -10.711 1.00 84.50 200 PRO A CA 1
ATOM 1635 C C . PRO A 1 200 ? 7.656 9.996 -11.198 1.00 84.50 200 PRO A C 1
ATOM 1637 O O . PRO A 1 200 ? 7.306 11.098 -11.622 1.00 84.50 200 PRO A O 1
ATOM 1640 N N . TYR A 1 201 ? 8.939 9.627 -11.133 1.00 83.06 201 TYR A N 1
ATOM 1641 C CA . TYR A 1 201 ? 10.077 10.489 -11.499 1.00 83.06 201 TYR A CA 1
ATOM 1642 C C . TYR A 1 201 ? 10.893 9.921 -12.656 1.00 83.06 201 TYR A C 1
ATOM 1644 O O . TYR A 1 201 ? 12.102 10.140 -12.734 1.00 83.06 201 TYR A O 1
ATOM 1652 N N . LEU A 1 202 ? 10.263 9.125 -13.520 1.00 87.38 202 LEU A N 1
ATOM 1653 C CA . LEU A 1 202 ? 10.967 8.593 -14.671 1.00 87.38 202 LEU A CA 1
ATOM 1654 C C . LEU A 1 202 ? 11.271 9.726 -15.651 1.00 87.38 202 LEU A C 1
ATOM 1656 O O . LEU A 1 202 ? 10.374 10.282 -16.274 1.00 87.38 202 LEU A O 1
ATOM 1660 N N . GLU A 1 203 ? 12.553 10.023 -15.811 1.00 87.25 203 GLU A N 1
ATOM 1661 C CA . GLU A 1 203 ? 13.044 10.932 -16.838 1.00 87.25 203 GLU A CA 1
ATOM 1662 C C . GLU A 1 203 ? 13.503 10.150 -18.074 1.00 87.25 203 GLU A C 1
ATOM 1664 O O . GLU A 1 203 ? 13.974 9.012 -17.982 1.00 87.25 203 GLU A O 1
ATOM 1669 N N . ASP A 1 204 ? 13.436 10.793 -19.240 1.00 86.00 204 ASP A N 1
ATOM 1670 C CA . ASP A 1 204 ? 13.830 10.236 -20.539 1.00 86.00 204 ASP A CA 1
ATOM 1671 C C . ASP A 1 204 ? 15.220 9.573 -20.535 1.00 86.00 204 ASP A C 1
ATOM 1673 O O . ASP A 1 204 ? 15.413 8.535 -21.174 1.00 86.00 204 ASP A O 1
ATOM 1677 N N . ILE A 1 205 ? 16.175 10.158 -19.805 1.00 89.44 205 ILE A N 1
ATOM 1678 C CA . ILE A 1 205 ? 17.555 9.665 -19.678 1.00 89.44 205 ILE A CA 1
ATOM 1679 C C . ILE A 1 205 ? 17.650 8.353 -18.887 1.00 89.44 205 ILE A C 1
ATOM 1681 O O . ILE A 1 205 ? 18.546 7.548 -19.133 1.00 89.44 205 ILE A O 1
ATOM 1685 N N . ALA A 1 206 ? 16.712 8.112 -17.970 1.00 89.88 206 ALA A N 1
ATOM 1686 C CA . ALA A 1 206 ? 16.704 6.962 -17.071 1.00 89.88 206 ALA A CA 1
ATOM 1687 C C . ALA A 1 206 ? 15.864 5.790 -17.609 1.00 89.88 206 ALA A C 1
ATOM 1689 O O . ALA A 1 206 ? 15.867 4.708 -17.019 1.00 89.88 206 ALA A O 1
ATOM 1690 N N . VAL A 1 207 ? 15.181 5.962 -18.749 1.00 91.81 207 VAL A N 1
ATOM 1691 C CA . VAL A 1 207 ? 14.313 4.944 -19.367 1.00 91.81 207 VAL A CA 1
ATOM 1692 C C . VAL A 1 207 ? 15.024 3.600 -19.512 1.00 91.81 207 VAL A C 1
ATOM 1694 O O . VAL A 1 207 ? 14.522 2.584 -19.030 1.00 91.81 207 VAL A O 1
ATOM 1697 N N . LYS A 1 208 ? 16.223 3.579 -20.104 1.00 91.88 208 LYS A N 1
ATOM 1698 C CA . LYS A 1 208 ? 16.968 2.333 -20.347 1.00 91.88 208 LYS A CA 1
ATOM 1699 C C . LYS A 1 208 ? 17.276 1.578 -19.053 1.00 91.88 208 LYS A C 1
ATOM 1701 O O . LYS A 1 208 ? 17.193 0.350 -19.028 1.00 91.88 208 LYS A O 1
ATOM 1706 N N . ASP A 1 209 ? 17.635 2.294 -17.996 1.00 92.25 209 ASP A N 1
ATOM 1707 C CA . ASP A 1 209 ? 18.005 1.680 -16.724 1.00 92.25 209 ASP A CA 1
ATOM 1708 C C . ASP A 1 209 ? 16.776 1.288 -15.897 1.00 92.25 209 ASP A C 1
ATOM 1710 O O . ASP A 1 209 ? 16.783 0.223 -15.276 1.00 92.25 209 ASP A O 1
ATOM 1714 N N . SER A 1 210 ? 15.674 2.039 -15.997 1.00 92.81 210 SER A N 1
ATOM 1715 C CA . SER A 1 210 ? 14.382 1.650 -15.415 1.00 92.81 210 SER A CA 1
ATOM 1716 C C . SER A 1 210 ? 13.868 0.329 -15.997 1.00 92.81 210 SER A C 1
ATOM 1718 O O . SER A 1 210 ? 13.470 -0.558 -15.249 1.00 92.81 210 SER A O 1
ATOM 1720 N N . VAL A 1 211 ? 13.977 0.127 -17.315 1.00 93.25 211 VAL A N 1
ATOM 1721 C CA . VAL A 1 211 ? 13.576 -1.125 -17.973 1.00 93.25 211 VAL A CA 1
ATOM 1722 C C . VAL A 1 211 ? 14.425 -2.301 -17.486 1.00 93.25 211 VAL A C 1
ATOM 1724 O O . VAL A 1 211 ? 13.889 -3.382 -17.239 1.00 93.25 211 VAL A O 1
ATOM 1727 N N . LYS A 1 212 ? 15.742 -2.114 -17.312 1.00 92.12 212 LYS A N 1
ATOM 1728 C CA . LYS A 1 212 ? 16.607 -3.157 -16.730 1.00 92.12 212 LYS A CA 1
ATOM 1729 C C . LYS A 1 212 ? 16.187 -3.475 -15.296 1.00 92.12 212 LYS A C 1
ATOM 1731 O O . LYS A 1 212 ? 16.026 -4.646 -14.967 1.00 92.12 212 LYS A O 1
ATOM 1736 N N . CYS A 1 213 ? 15.974 -2.445 -14.477 1.00 92.06 213 CYS A N 1
ATOM 1737 C CA . CYS A 1 213 ? 15.511 -2.581 -13.098 1.00 92.06 213 CYS A CA 1
ATOM 1738 C C . CYS A 1 213 ? 14.209 -3.395 -13.028 1.00 92.06 213 CYS A C 1
ATOM 1740 O O . CYS A 1 213 ? 14.151 -4.415 -12.340 1.00 92.06 213 CYS A O 1
ATOM 1742 N N . LEU A 1 214 ? 13.207 -3.020 -13.830 1.00 92.19 214 LEU A N 1
ATOM 1743 C CA . LEU A 1 214 ? 11.938 -3.739 -13.922 1.00 92.19 214 LEU A CA 1
ATOM 1744 C C . LEU A 1 214 ? 12.127 -5.178 -14.386 1.00 92.19 214 LEU A C 1
ATOM 1746 O O . LEU A 1 214 ? 11.546 -6.076 -13.789 1.00 92.19 214 LEU A O 1
ATOM 1750 N N . ARG A 1 215 ? 12.966 -5.418 -15.399 1.00 90.94 215 ARG A N 1
ATOM 1751 C CA . ARG A 1 215 ? 13.213 -6.768 -15.918 1.00 90.94 215 ARG A CA 1
ATOM 1752 C C . ARG A 1 215 ? 13.776 -7.709 -14.855 1.00 90.94 215 ARG A C 1
ATOM 1754 O O . ARG A 1 215 ? 13.403 -8.885 -14.837 1.00 90.94 215 ARG A O 1
ATOM 1761 N N . HIS A 1 216 ? 14.685 -7.205 -14.023 1.00 89.50 216 HIS A N 1
ATOM 1762 C CA . HIS A 1 216 ? 15.232 -7.946 -12.888 1.00 89.50 216 HIS A CA 1
ATOM 1763 C C . HIS A 1 216 ? 14.159 -8.204 -11.825 1.00 89.50 216 HIS A C 1
ATOM 1765 O O . HIS A 1 216 ? 14.059 -9.321 -11.319 1.00 89.50 216 HIS A O 1
ATOM 1771 N N . LEU A 1 217 ? 13.315 -7.207 -11.551 1.00 88.69 217 LEU A N 1
ATOM 1772 C CA . LEU A 1 217 ? 12.254 -7.304 -10.555 1.00 88.69 217 LEU A CA 1
ATOM 1773 C C . LEU A 1 217 ? 11.162 -8.311 -10.946 1.00 88.69 217 LEU A C 1
ATOM 1775 O O . LEU A 1 217 ? 10.787 -9.153 -10.136 1.00 88.69 217 LEU A O 1
ATOM 1779 N N . SER A 1 218 ? 10.643 -8.243 -12.173 1.00 85.81 218 SER A N 1
ATOM 1780 C CA . SER A 1 218 ? 9.652 -9.181 -12.709 1.00 85.81 218 SER A CA 1
ATOM 1781 C C . SER A 1 218 ? 9.602 -9.119 -14.240 1.00 85.81 218 SER A C 1
ATOM 1783 O O . SER A 1 218 ? 9.901 -8.107 -14.864 1.00 85.81 218 SER A O 1
ATOM 1785 N N . SER A 1 219 ? 9.174 -10.207 -14.879 1.00 77.38 219 SER A N 1
ATOM 1786 C CA . SER A 1 219 ? 8.762 -10.187 -16.295 1.00 77.38 219 SER A CA 1
ATOM 1787 C C . SER A 1 219 ? 7.256 -10.007 -16.487 1.00 77.38 219 SER A C 1
ATOM 1789 O O . SER A 1 219 ? 6.803 -9.840 -17.617 1.00 77.38 219 SER A O 1
ATOM 1791 N N . HIS A 1 220 ? 6.481 -10.078 -15.404 1.00 78.19 220 HIS A N 1
ATOM 1792 C CA . HIS A 1 220 ? 5.024 -10.042 -15.421 1.00 78.19 220 HIS A CA 1
ATOM 1793 C C . HIS A 1 220 ? 4.544 -8.895 -14.540 1.00 78.19 220 HIS A C 1
ATOM 1795 O O . HIS A 1 220 ? 4.696 -8.933 -13.317 1.00 78.19 220 HIS A O 1
ATOM 1801 N N . PHE A 1 221 ? 3.959 -7.891 -15.178 1.00 84.94 221 PHE A N 1
ATOM 1802 C CA . PHE A 1 221 ? 3.229 -6.816 -14.525 1.00 84.94 221 PHE A CA 1
ATOM 1803 C C . PHE A 1 221 ? 1.808 -6.837 -15.076 1.00 84.94 221 PHE A C 1
ATOM 1805 O O . PHE A 1 221 ? 1.575 -7.331 -16.176 1.00 84.94 221 PHE A O 1
ATOM 1812 N N . LYS A 1 222 ? 0.845 -6.333 -14.315 1.00 85.00 222 LYS A N 1
ATOM 1813 C CA . LYS A 1 222 ? -0.493 -6.054 -14.836 1.00 85.00 222 LYS A CA 1
ATOM 1814 C C . LYS A 1 222 ? -0.498 -4.681 -15.501 1.00 85.00 222 LYS A C 1
ATOM 1816 O O . LYS A 1 222 ? -0.928 -4.554 -16.646 1.00 85.00 222 LYS A O 1
ATOM 1821 N N . GLN A 1 223 ? -0.001 -3.675 -14.781 1.00 87.50 223 GLN A N 1
ATOM 1822 C CA . GLN A 1 223 ? 0.075 -2.288 -15.234 1.00 87.50 223 GLN A CA 1
ATOM 1823 C C . GLN A 1 223 ? 1.375 -1.636 -14.757 1.00 87.50 223 GLN A C 1
ATOM 1825 O O . GLN A 1 223 ? 1.830 -1.879 -13.636 1.00 87.50 223 GLN A O 1
ATOM 1830 N N . ILE A 1 224 ? 1.940 -0.778 -15.603 1.00 90.69 224 ILE A N 1
ATOM 1831 C CA . ILE A 1 224 ? 3.037 0.123 -15.257 1.00 90.69 224 ILE A CA 1
ATOM 1832 C C . ILE A 1 224 ? 2.579 1.549 -15.560 1.00 90.69 224 ILE A C 1
ATOM 1834 O O . ILE A 1 224 ? 2.203 1.854 -16.690 1.00 90.69 224 ILE A O 1
ATOM 1838 N N . PHE A 1 225 ? 2.609 2.421 -14.561 1.00 88.81 225 PHE A N 1
ATOM 1839 C CA . PHE A 1 225 ? 2.298 3.839 -14.703 1.00 88.81 225 PHE A CA 1
ATOM 1840 C C . PHE A 1 225 ? 3.600 4.624 -14.857 1.00 88.81 225 PHE A C 1
ATOM 1842 O O . PHE A 1 225 ? 4.511 4.495 -14.041 1.00 88.81 225 PHE A O 1
ATOM 1849 N N . LEU A 1 226 ? 3.694 5.416 -15.920 1.00 88.00 226 LEU A N 1
ATOM 1850 C CA . LEU A 1 226 ? 4.818 6.299 -16.219 1.00 88.00 226 LEU A CA 1
ATOM 1851 C C . LEU A 1 226 ? 4.320 7.728 -16.042 1.00 88.00 226 LEU A C 1
ATOM 1853 O O . LEU A 1 226 ? 3.377 8.119 -16.724 1.00 88.00 226 LEU A O 1
ATOM 1857 N N . ASN A 1 227 ? 4.917 8.518 -15.157 1.00 81.81 227 ASN A N 1
ATOM 1858 C CA . ASN A 1 227 ? 4.513 9.915 -14.996 1.00 81.81 227 ASN A CA 1
ATOM 1859 C C . ASN A 1 227 ? 5.614 10.853 -15.470 1.00 81.81 227 ASN A C 1
ATOM 1861 O O . ASN A 1 227 ? 6.794 10.529 -15.368 1.00 81.81 227 ASN A O 1
ATOM 1865 N N . ASN A 1 228 ? 5.205 12.033 -15.934 1.00 76.94 228 ASN A N 1
ATOM 1866 C CA . ASN A 1 228 ? 6.097 13.124 -16.320 1.00 76.94 228 ASN A CA 1
ATOM 1867 C C . ASN A 1 228 ? 7.084 12.783 -17.455 1.00 76.94 228 ASN A C 1
ATOM 1869 O O . ASN A 1 228 ? 8.155 13.381 -17.535 1.00 76.94 228 ASN A O 1
ATOM 1873 N N . LEU A 1 229 ? 6.719 11.861 -18.351 1.00 81.62 229 LEU A N 1
ATOM 1874 C CA . LEU A 1 229 ? 7.585 11.401 -19.441 1.00 81.62 229 LEU A CA 1
ATOM 1875 C C . LEU A 1 229 ? 7.222 12.083 -20.770 1.00 81.62 229 LEU A C 1
ATOM 1877 O O . LEU A 1 229 ? 6.069 12.480 -20.986 1.00 81.62 229 LEU A O 1
ATOM 1881 N N . SER A 1 230 ? 8.189 12.222 -21.680 1.00 83.19 230 SER A N 1
ATOM 1882 C CA . SER A 1 230 ? 7.897 12.638 -23.057 1.00 83.19 230 SER A CA 1
ATOM 1883 C C . SER A 1 230 ? 7.252 11.490 -23.853 1.00 83.19 230 SER A C 1
ATOM 1885 O O . SER A 1 230 ? 7.341 10.323 -23.466 1.00 83.19 230 SER A O 1
ATOM 1887 N N . VAL A 1 231 ? 6.605 11.805 -24.981 1.00 80.69 231 VAL A N 1
ATOM 1888 C CA . VAL A 1 231 ? 6.056 10.787 -25.901 1.00 80.69 231 VAL A CA 1
ATOM 1889 C C . VAL A 1 231 ? 7.174 9.866 -26.407 1.00 80.69 231 VAL A C 1
ATOM 1891 O O . VAL A 1 231 ? 7.057 8.642 -26.335 1.00 80.69 231 VAL A O 1
ATOM 1894 N N . ASP A 1 232 ? 8.302 10.442 -26.832 1.00 82.44 232 ASP A N 1
ATOM 1895 C CA . ASP A 1 232 ? 9.470 9.683 -27.291 1.00 82.44 232 ASP A CA 1
ATOM 1896 C C . ASP A 1 232 ? 10.058 8.817 -26.173 1.00 82.44 232 ASP A C 1
ATOM 1898 O O . ASP A 1 232 ? 10.433 7.666 -26.401 1.00 82.44 232 ASP A O 1
ATOM 1902 N N . GLY A 1 233 ? 10.114 9.343 -24.948 1.00 87.75 233 GLY A N 1
ATOM 1903 C CA . GLY A 1 233 ? 10.521 8.604 -23.759 1.00 87.75 233 GLY A CA 1
ATOM 1904 C C . GLY A 1 233 ? 9.625 7.393 -23.503 1.00 87.75 233 GLY A C 1
ATOM 1905 O O . GLY A 1 233 ? 10.140 6.295 -23.278 1.00 87.75 233 GLY A O 1
ATOM 1906 N N . ALA A 1 234 ? 8.303 7.556 -23.611 1.00 86.44 234 ALA A N 1
ATOM 1907 C CA . ALA A 1 234 ? 7.334 6.472 -23.451 1.00 86.44 234 ALA A CA 1
ATOM 1908 C C . ALA A 1 234 ? 7.479 5.400 -24.543 1.00 86.44 234 ALA A C 1
ATOM 1910 O O . ALA A 1 234 ? 7.487 4.204 -24.238 1.00 86.44 234 ALA A O 1
ATOM 1911 N N . HIS A 1 235 ? 7.690 5.797 -25.802 1.00 84.38 235 HIS A N 1
ATOM 1912 C CA . HIS A 1 235 ? 7.980 4.848 -26.880 1.00 84.38 235 HIS A CA 1
ATOM 1913 C C . HIS A 1 235 ? 9.299 4.104 -26.658 1.00 84.38 235 HIS A C 1
ATOM 1915 O O . HIS A 1 235 ? 9.332 2.878 -26.781 1.00 84.38 235 HIS A O 1
ATOM 1921 N N . ARG A 1 236 ? 10.375 4.803 -26.266 1.00 90.94 236 ARG A N 1
ATOM 1922 C CA . ARG A 1 236 ? 11.657 4.164 -25.917 1.00 90.94 236 ARG A CA 1
ATOM 1923 C C . ARG A 1 236 ? 11.503 3.181 -24.758 1.00 90.94 236 ARG A C 1
ATOM 1925 O O . ARG A 1 236 ? 12.130 2.123 -24.784 1.00 90.94 236 ARG A O 1
ATOM 1932 N N . PHE A 1 237 ? 10.662 3.497 -23.774 1.00 93.06 237 PHE A N 1
ATOM 1933 C CA . PHE A 1 237 ? 10.355 2.596 -22.665 1.00 93.06 237 PHE A CA 1
ATOM 1934 C C . PHE A 1 237 ? 9.680 1.314 -23.164 1.00 93.06 237 PHE A C 1
ATOM 1936 O O . PHE A 1 237 ? 10.167 0.221 -22.878 1.00 93.06 237 PHE A O 1
ATOM 1943 N N . VAL A 1 238 ? 8.623 1.431 -23.976 1.00 90.38 238 VAL A N 1
ATOM 1944 C CA . VAL A 1 238 ? 7.911 0.273 -24.548 1.00 90.38 238 VAL A CA 1
ATOM 1945 C C . VAL A 1 238 ? 8.831 -0.588 -25.415 1.00 90.38 238 VAL A C 1
ATOM 1947 O O . VAL A 1 238 ? 8.831 -1.814 -25.272 1.00 90.38 238 VAL A O 1
ATOM 1950 N N . THR A 1 239 ? 9.638 0.025 -26.283 1.00 89.81 239 THR A N 1
ATOM 1951 C CA . THR A 1 239 ? 10.622 -0.693 -27.107 1.00 89.81 239 THR A CA 1
ATOM 1952 C C . THR A 1 239 ? 11.628 -1.434 -26.230 1.00 89.81 239 THR A C 1
ATOM 1954 O O . THR A 1 239 ? 11.826 -2.635 -26.408 1.00 89.81 239 THR A O 1
ATOM 1957 N N . GLY A 1 240 ? 12.183 -0.765 -25.214 1.00 92.94 240 GLY A N 1
ATOM 1958 C CA . GLY A 1 240 ? 13.100 -1.388 -24.262 1.00 92.94 240 GLY A CA 1
ATOM 1959 C C . GLY A 1 240 ? 12.467 -2.562 -23.509 1.00 92.94 240 GLY A C 1
ATOM 1960 O O . GLY A 1 240 ? 13.108 -3.602 -23.345 1.00 92.94 240 GLY A O 1
ATOM 1961 N N . CYS A 1 241 ? 11.210 -2.437 -23.071 1.00 91.81 241 CYS A N 1
ATOM 1962 C CA . CYS A 1 241 ? 10.467 -3.532 -22.444 1.00 91.81 241 CYS A CA 1
ATOM 1963 C C . CYS A 1 241 ? 10.384 -4.752 -23.369 1.00 91.81 241 CYS A C 1
ATOM 1965 O O . CYS A 1 241 ? 10.754 -5.852 -22.947 1.00 91.81 241 CYS A O 1
ATOM 1967 N N . LYS A 1 242 ? 9.985 -4.556 -24.634 1.00 88.88 242 LYS A N 1
ATOM 1968 C CA . LYS A 1 242 ? 9.895 -5.630 -25.637 1.00 88.88 242 LYS A CA 1
ATOM 1969 C C . LYS A 1 242 ? 11.251 -6.304 -25.873 1.00 88.88 242 LYS A C 1
ATOM 1971 O O . LYS A 1 242 ? 11.339 -7.527 -25.792 1.00 88.88 242 LYS A O 1
ATOM 1976 N N . GLU A 1 243 ? 12.317 -5.525 -26.063 1.00 91.75 243 GLU A N 1
ATOM 1977 C CA . GLU A 1 243 ? 13.689 -6.037 -26.241 1.00 91.75 243 GLU A CA 1
ATOM 1978 C C . GLU A 1 243 ? 14.196 -6.838 -25.034 1.00 91.75 243 GLU A C 1
ATOM 1980 O O . GLU A 1 243 ? 14.985 -7.773 -25.178 1.00 91.75 243 GLU A O 1
ATOM 1985 N N . LYS A 1 244 ? 13.755 -6.480 -23.824 1.00 89.50 244 LYS A N 1
ATOM 1986 C CA . LYS A 1 244 ? 14.127 -7.175 -22.585 1.00 89.50 244 LYS A CA 1
ATOM 1987 C C . LYS A 1 244 ? 13.178 -8.308 -22.208 1.00 89.50 244 LYS A C 1
ATOM 1989 O O . LYS A 1 244 ? 13.429 -8.973 -21.203 1.00 89.50 244 LYS A O 1
ATOM 1994 N N . GLY A 1 245 ? 12.147 -8.589 -23.003 1.00 85.06 245 GLY A N 1
ATOM 1995 C CA . GLY A 1 245 ? 11.195 -9.673 -22.745 1.00 85.06 245 GLY A CA 1
ATOM 1996 C C . GLY A 1 245 ? 10.186 -9.363 -21.635 1.00 85.06 245 GLY A C 1
ATOM 1997 O O . GLY A 1 245 ? 9.699 -10.279 -20.975 1.00 85.06 245 GLY A O 1
ATOM 1998 N N . ILE A 1 246 ? 9.898 -8.082 -21.399 1.00 86.81 246 ILE A N 1
ATOM 1999 C CA . ILE A 1 246 ? 8.734 -7.629 -20.636 1.00 86.81 246 ILE A CA 1
ATOM 2000 C C . ILE A 1 246 ? 7.584 -7.499 -21.641 1.00 86.81 246 ILE A C 1
ATOM 2002 O O . ILE A 1 246 ? 7.689 -6.744 -22.607 1.00 86.81 246 ILE A O 1
ATOM 2006 N N . SER A 1 247 ? 6.506 -8.262 -21.443 1.00 80.25 247 SER A N 1
ATOM 2007 C CA . SER A 1 247 ? 5.337 -8.209 -22.335 1.00 80.25 247 SER A CA 1
ATOM 2008 C C . SER A 1 247 ? 4.720 -6.808 -22.326 1.00 80.25 247 SER A C 1
ATOM 2010 O O . SER A 1 247 ? 4.661 -6.189 -21.279 1.00 80.25 247 SER A O 1
ATOM 2012 N N . VAL A 1 248 ? 4.272 -6.286 -23.464 1.00 81.12 248 VAL A N 1
ATOM 2013 C CA . VAL A 1 248 ? 3.545 -5.010 -23.528 1.00 81.12 248 VAL A CA 1
ATOM 2014 C C . VAL A 1 248 ? 2.413 -5.174 -24.526 1.00 81.12 248 VAL A C 1
ATOM 2016 O O . VAL A 1 248 ? 2.673 -5.510 -25.681 1.00 81.12 248 VAL A O 1
ATOM 2019 N N . TYR A 1 249 ? 1.182 -4.941 -24.077 1.00 78.50 249 TYR A N 1
ATOM 2020 C CA . TYR A 1 249 ? -0.013 -5.017 -24.912 1.00 78.50 249 TYR A CA 1
ATOM 2021 C C . TYR A 1 249 ? -0.414 -3.626 -25.410 1.00 78.50 249 TYR A C 1
ATOM 2023 O O . TYR A 1 249 ? -0.453 -3.384 -26.612 1.00 78.50 249 TYR A O 1
ATOM 2031 N N . GLU A 1 250 ? -0.622 -2.687 -24.488 1.00 76.25 250 GLU A N 1
ATOM 2032 C CA . GLU A 1 250 ? -1.113 -1.340 -24.793 1.00 76.25 250 GLU A CA 1
ATOM 2033 C C . GLU A 1 250 ? -0.262 -0.269 -24.104 1.00 76.25 250 GLU A C 1
ATOM 2035 O O . GLU A 1 250 ? 0.177 -0.445 -22.965 1.00 76.25 250 GLU A O 1
ATOM 2040 N N . LEU A 1 251 ? -0.073 0.857 -24.795 1.00 80.19 251 LEU A N 1
ATOM 2041 C CA . LEU A 1 251 ? 0.407 2.118 -24.235 1.00 80.19 251 LEU A CA 1
ATOM 2042 C C . LEU A 1 251 ? -0.731 3.131 -24.340 1.00 80.19 251 LEU A C 1
ATOM 2044 O O . LEU A 1 251 ? -1.208 3.426 -25.433 1.00 80.19 251 LEU A O 1
ATOM 2048 N N . ILE A 1 252 ? -1.141 3.673 -23.203 1.00 74.88 252 ILE A N 1
ATOM 2049 C CA . ILE A 1 252 ? -2.189 4.679 -23.095 1.00 74.88 252 ILE A CA 1
ATOM 2050 C C . ILE A 1 252 ? -1.579 5.961 -22.563 1.00 74.88 252 ILE A C 1
ATOM 2052 O O . ILE A 1 252 ? -0.954 5.941 -21.510 1.00 74.88 252 ILE A O 1
ATOM 2056 N N . GLN A 1 253 ? -1.803 7.082 -23.243 1.00 74.00 253 GLN A N 1
ATOM 2057 C CA . GLN A 1 253 ? -1.602 8.392 -22.636 1.00 74.00 253 GLN A CA 1
ATOM 2058 C C . GLN A 1 253 ? -2.793 8.687 -21.721 1.00 74.00 253 GLN A C 1
ATOM 2060 O O . GLN A 1 253 ? -3.945 8.585 -22.143 1.00 74.00 253 GLN A O 1
ATOM 2065 N N . LEU A 1 254 ? -2.509 9.005 -20.463 1.00 69.56 254 LEU A N 1
ATOM 2066 C CA . LEU A 1 254 ? -3.480 9.476 -19.485 1.00 69.56 254 LEU A CA 1
ATOM 2067 C C . LEU A 1 254 ? -3.551 11.001 -19.604 1.00 69.56 254 LEU A C 1
ATOM 2069 O O . LEU A 1 254 ? -2.513 11.663 -19.654 1.00 69.56 254 LEU A O 1
ATOM 2073 N N . SER A 1 255 ? -4.765 11.554 -19.661 1.00 54.81 255 SER A N 1
ATOM 2074 C CA . SER A 1 255 ? -5.007 12.993 -19.832 1.00 54.81 255 SER A CA 1
ATOM 2075 C C . SER A 1 255 ? -4.102 13.838 -18.924 1.00 54.81 255 SER A C 1
ATOM 2077 O O . SER A 1 255 ? -4.079 13.640 -17.705 1.00 54.81 255 SER A O 1
ATOM 2079 N N . SER A 1 256 ? -3.377 14.793 -19.509 1.00 48.78 256 SER A N 1
ATOM 2080 C CA . SER A 1 256 ? -2.448 15.680 -18.807 1.00 48.78 256 SER A CA 1
ATOM 2081 C C . SER A 1 256 ? -3.200 16.622 -17.860 1.00 48.78 256 SER A C 1
ATOM 2083 O O . SER A 1 256 ? -3.749 17.641 -18.287 1.00 48.78 256 SER A O 1
ATOM 2085 N N . ILE A 1 257 ? -3.222 16.322 -16.561 1.00 42.75 257 ILE A N 1
ATOM 2086 C CA . ILE A 1 257 ? -3.701 17.274 -15.551 1.00 42.75 257 ILE A CA 1
ATOM 2087 C C . ILE A 1 257 ? -2.535 18.212 -15.199 1.00 42.75 257 ILE A C 1
ATOM 2089 O O . ILE A 1 257 ? -1.868 18.047 -14.182 1.00 42.75 257 ILE A O 1
ATOM 2093 N N . GLY A 1 258 ? -2.275 19.205 -16.055 1.00 40.69 258 GLY A N 1
ATOM 2094 C CA . GLY A 1 258 ? -1.344 20.306 -15.768 1.00 40.69 258 GLY A CA 1
ATOM 2095 C C . GLY A 1 258 ? -0.070 20.365 -16.623 1.00 40.69 258 GLY A C 1
ATOM 2096 O O . GLY A 1 258 ? 0.180 19.531 -17.482 1.00 40.69 258 GLY A O 1
ATOM 2097 N N . LYS A 1 259 ? 0.730 21.420 -16.400 1.00 42.19 259 LYS A N 1
ATOM 2098 C CA . LYS A 1 259 ? 1.886 21.843 -17.223 1.00 42.19 259 LYS A CA 1
ATOM 2099 C C . LYS A 1 259 ? 3.190 21.047 -16.993 1.00 42.19 259 LYS A C 1
ATOM 2101 O O . LYS A 1 259 ? 4.266 21.570 -17.273 1.00 42.19 259 LYS A O 1
ATOM 2106 N N . GLN A 1 260 ? 3.142 19.826 -16.465 1.00 51.31 260 GLN A N 1
ATOM 2107 C CA . GLN A 1 260 ? 4.342 19.024 -16.188 1.00 51.31 260 GLN A CA 1
ATOM 2108 C C . GLN A 1 260 ? 4.195 17.629 -16.800 1.00 51.31 260 GLN A C 1
ATOM 2110 O O . GLN A 1 260 ? 3.552 16.769 -16.220 1.00 51.31 260 GLN A O 1
ATOM 2115 N N . GLY A 1 261 ? 4.779 17.440 -17.989 1.00 58.62 261 GLY A N 1
ATOM 2116 C CA . GLY A 1 261 ? 4.862 16.155 -18.692 1.00 58.62 261 GLY A CA 1
ATOM 2117 C C . GLY A 1 261 ? 3.522 15.486 -19.031 1.00 58.62 261 GLY A C 1
ATOM 2118 O O . GLY A 1 261 ? 2.442 15.994 -18.743 1.00 58.62 261 GLY A O 1
ATOM 2119 N N . SER A 1 262 ? 3.595 14.341 -19.709 1.00 69.81 262 SER A N 1
ATOM 2120 C CA . SER A 1 262 ? 2.441 13.459 -19.914 1.00 69.81 262 SER A CA 1
ATOM 2121 C C . SER A 1 262 ? 2.553 12.249 -18.994 1.00 69.81 262 SER A C 1
ATOM 2123 O O . SER A 1 262 ? 3.655 11.778 -18.702 1.00 69.81 262 SER A O 1
ATOM 2125 N N . SER A 1 263 ? 1.408 11.744 -18.545 1.00 78.19 263 SER A N 1
ATOM 2126 C CA . SER A 1 263 ? 1.330 10.460 -17.857 1.00 78.19 263 SER A CA 1
ATOM 2127 C C . SER A 1 263 ? 0.913 9.385 -18.846 1.00 78.19 263 SER A C 1
ATOM 2129 O O . SER A 1 263 ? 0.104 9.628 -19.739 1.00 78.19 263 SER A O 1
ATOM 2131 N N . TYR A 1 264 ? 1.449 8.186 -18.676 1.00 80.56 264 TYR A N 1
ATOM 2132 C CA . TYR A 1 264 ? 1.136 7.028 -19.489 1.00 80.56 264 TYR A CA 1
ATOM 2133 C C . TYR A 1 264 ? 0.861 5.814 -18.619 1.00 80.56 264 TYR A C 1
ATOM 2135 O O . TYR A 1 264 ? 1.382 5.670 -17.514 1.00 80.56 264 TYR A O 1
ATOM 2143 N N . GLN A 1 265 ? 0.076 4.903 -19.163 1.00 84.38 265 GLN A N 1
ATOM 2144 C CA . GLN A 1 265 ? -0.154 3.586 -18.617 1.00 84.38 265 GLN A CA 1
ATOM 2145 C C . GLN A 1 265 ? 0.262 2.552 -19.657 1.00 84.38 265 GLN A C 1
ATOM 2147 O O . GLN A 1 265 ? -0.236 2.544 -20.780 1.00 84.38 265 GLN A O 1
ATOM 2152 N N . VAL A 1 266 ? 1.155 1.656 -19.261 1.00 83.50 266 VAL A N 1
ATOM 2153 C CA . VAL A 1 266 ? 1.536 0.474 -20.027 1.00 83.50 266 VAL A CA 1
ATOM 2154 C C . VAL A 1 266 ? 0.775 -0.712 -19.450 1.00 83.50 266 VAL A C 1
ATOM 2156 O O . VAL A 1 266 ? 0.904 -1.023 -18.264 1.00 83.50 266 VAL A O 1
ATOM 2159 N N . SER A 1 267 ? -0.049 -1.357 -20.270 1.00 79.50 267 SER A N 1
ATOM 2160 C CA . SER A 1 267 ? -0.840 -2.523 -19.878 1.00 79.50 267 SER A CA 1
ATOM 2161 C C . SER A 1 267 ? -0.296 -3.794 -20.514 1.00 79.50 267 SER A C 1
ATOM 2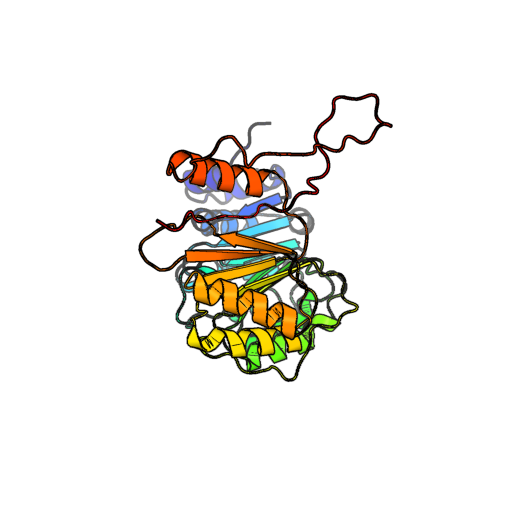163 O O . SER A 1 267 ? 0.151 -3.798 -21.662 1.00 79.50 267 SER A O 1
ATOM 2165 N N . HIS A 1 268 ? -0.375 -4.891 -19.768 1.00 74.31 268 HIS A N 1
ATOM 2166 C CA . HIS A 1 268 ? 0.006 -6.235 -20.215 1.00 74.31 268 HIS A CA 1
ATOM 2167 C C . HIS A 1 268 ? -1.209 -7.099 -20.586 1.00 74.31 268 HIS A C 1
ATOM 2169 O O . HIS A 1 268 ? -1.069 -8.272 -20.925 1.00 74.31 268 HIS A O 1
ATOM 2175 N N . GLN A 1 269 ? -2.408 -6.526 -20.488 1.00 66.31 269 GLN A N 1
ATOM 2176 C CA . GLN A 1 269 ? -3.680 -7.125 -20.880 1.00 66.31 269 GLN A CA 1
ATOM 2177 C C . GLN A 1 269 ? -4.507 -6.073 -21.622 1.00 66.31 269 GLN A C 1
ATOM 2179 O O . GLN A 1 269 ? -4.313 -4.876 -21.392 1.00 66.31 269 GLN A O 1
ATOM 2184 N N . SER A 1 270 ? -5.440 -6.511 -22.469 1.00 56.59 270 SER A N 1
ATOM 2185 C CA . SER A 1 270 ? -6.427 -5.616 -23.078 1.00 56.59 270 SER A CA 1
ATOM 2186 C C . SER A 1 270 ? -7.156 -4.846 -21.985 1.00 56.59 270 SER A C 1
ATOM 2188 O O . SER A 1 270 ? -7.637 -5.441 -21.013 1.00 56.59 270 SER A O 1
ATOM 2190 N N . LEU A 1 271 ? -7.199 -3.522 -22.102 1.00 53.31 271 LEU A N 1
ATOM 2191 C CA . LEU A 1 271 ? -7.849 -2.713 -21.085 1.00 53.31 271 LEU A CA 1
ATOM 2192 C C . LEU A 1 271 ? -9.378 -2.829 -21.156 1.00 53.31 271 LEU A C 1
ATOM 2194 O O . LEU A 1 271 ? -9.943 -3.081 -22.223 1.00 53.31 271 LEU A O 1
ATOM 2198 N N . PRO A 1 272 ? -10.083 -2.642 -20.023 1.00 52.09 272 PRO A N 1
ATOM 2199 C CA . PRO A 1 272 ? -11.535 -2.539 -20.035 1.00 52.09 272 PRO A CA 1
ATOM 2200 C C . PRO A 1 272 ? -11.978 -1.414 -20.979 1.00 52.09 272 PRO A C 1
ATOM 2202 O O . PRO A 1 272 ? -11.443 -0.305 -20.907 1.00 52.09 272 PRO A O 1
ATOM 2205 N N . LEU A 1 273 ? -12.998 -1.692 -21.801 1.00 44.44 273 LEU A N 1
ATOM 2206 C CA . LEU A 1 273 ? -13.534 -0.835 -22.875 1.00 44.44 273 LEU A CA 1
ATOM 2207 C C . LEU A 1 273 ? -13.708 0.650 -22.484 1.00 44.44 273 LEU A C 1
ATOM 2209 O O . LEU A 1 273 ? -13.576 1.545 -23.314 1.00 44.44 273 LEU A O 1
ATOM 2213 N N . GLN A 1 274 ? -13.990 0.912 -21.204 1.00 47.41 274 GLN A N 1
ATOM 2214 C CA . GLN A 1 274 ? -14.208 2.242 -20.640 1.00 47.41 274 GLN A CA 1
ATOM 2215 C C . GLN A 1 274 ? -12.992 3.176 -20.778 1.00 47.41 274 GLN A C 1
ATOM 2217 O O . GLN A 1 274 ? -13.176 4.358 -21.066 1.00 47.41 274 GLN A O 1
ATOM 2222 N N . TYR A 1 275 ? -11.765 2.666 -20.621 1.00 44.25 275 TYR A N 1
ATOM 2223 C CA . TYR A 1 275 ? -10.548 3.477 -20.773 1.00 44.25 275 TYR A CA 1
ATOM 2224 C C . TYR A 1 275 ? -10.270 3.803 -22.245 1.00 44.25 275 TYR A C 1
ATOM 2226 O O . TYR A 1 275 ? -9.957 4.947 -22.574 1.00 44.25 275 TYR A O 1
ATOM 2234 N N . SER A 1 276 ? -10.484 2.835 -23.140 1.00 48.94 276 SER A N 1
ATOM 2235 C CA . SER A 1 276 ? -10.369 3.031 -24.589 1.00 48.94 276 SER A CA 1
ATOM 2236 C C . SER A 1 276 ? -11.393 4.050 -25.108 1.00 48.94 276 SER A C 1
ATOM 2238 O O . SER A 1 276 ? -11.070 4.868 -25.967 1.00 48.94 276 SER A O 1
ATOM 2240 N N . MET A 1 277 ? -12.606 4.064 -24.542 1.00 52.19 277 MET A N 1
ATOM 2241 C CA . MET A 1 277 ? -13.646 5.045 -24.875 1.00 52.19 277 MET A CA 1
ATOM 2242 C C . MET A 1 277 ? -13.349 6.456 -24.352 1.00 52.19 277 MET A C 1
ATOM 2244 O O . MET A 1 277 ? -13.656 7.420 -25.048 1.00 52.19 277 MET A O 1
ATOM 2248 N N . MET A 1 278 ? -12.764 6.612 -23.159 1.00 50.41 278 MET A N 1
ATOM 2249 C CA . MET A 1 278 ? -12.399 7.942 -22.644 1.00 50.41 278 MET A CA 1
ATOM 2250 C C . MET A 1 278 ? -11.309 8.595 -23.501 1.00 50.41 278 MET A C 1
ATOM 2252 O O . MET A 1 278 ? -11.489 9.730 -23.932 1.00 50.41 278 MET A O 1
ATOM 2256 N N . ASN A 1 279 ? -10.253 7.852 -23.846 1.00 49.09 279 ASN A N 1
ATOM 2257 C CA . ASN A 1 279 ? -9.208 8.355 -24.743 1.00 49.09 279 ASN A CA 1
ATOM 2258 C C . ASN A 1 279 ? -9.743 8.690 -26.139 1.00 49.09 279 ASN A C 1
ATOM 2260 O O . ASN A 1 279 ? -9.371 9.708 -26.717 1.00 49.09 279 ASN A O 1
ATOM 2264 N N . PHE A 1 280 ? -10.648 7.865 -26.670 1.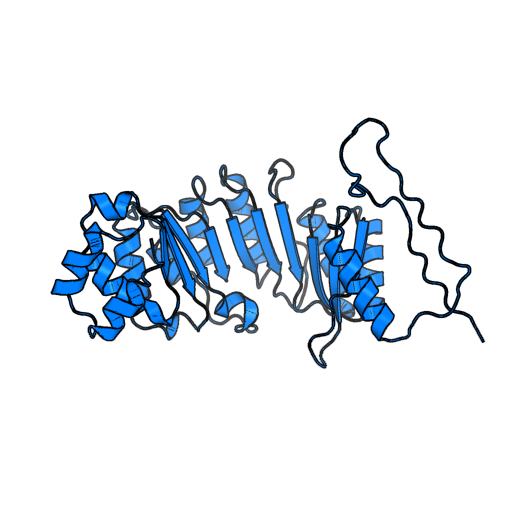00 50.75 280 PHE A N 1
ATOM 2265 C CA . PHE A 1 280 ? -11.337 8.161 -27.923 1.00 50.75 280 PHE A CA 1
ATOM 2266 C C . PHE A 1 280 ? -12.118 9.483 -27.851 1.00 50.75 280 PHE A C 1
ATOM 2268 O O . PHE A 1 280 ? -11.995 10.317 -28.745 1.00 50.75 280 PHE A O 1
ATOM 2275 N N . LEU A 1 281 ? -12.893 9.697 -26.784 1.00 52.12 281 LEU A N 1
ATOM 2276 C CA . LEU A 1 281 ? -13.709 10.901 -26.611 1.00 52.12 281 LEU A CA 1
ATOM 2277 C C . LEU A 1 281 ? -12.869 12.168 -26.418 1.00 52.12 281 LEU A C 1
ATOM 2279 O O . LEU A 1 281 ? -13.266 13.230 -26.898 1.00 52.12 281 LEU A O 1
ATOM 2283 N N . ASP A 1 282 ? -11.734 12.075 -25.729 1.00 50.09 282 ASP A N 1
ATOM 2284 C CA . ASP A 1 282 ? -10.852 13.221 -25.507 1.00 50.09 282 ASP A CA 1
ATOM 2285 C C . ASP A 1 282 ? -10.119 13.625 -26.798 1.00 50.09 282 ASP A C 1
ATOM 2287 O O . ASP A 1 282 ? -10.124 14.806 -27.152 1.00 50.09 282 ASP A O 1
ATOM 2291 N N . ASN A 1 283 ? -9.628 12.657 -27.581 1.00 43.62 283 ASN A N 1
ATOM 2292 C CA . ASN A 1 283 ? -9.037 12.920 -28.902 1.00 43.62 283 ASN A CA 1
ATOM 2293 C C . ASN A 1 283 ? -10.083 13.412 -29.921 1.00 43.62 283 ASN A C 1
ATOM 2295 O O . ASN A 1 283 ? -9.784 14.245 -30.777 1.00 43.62 283 ASN A O 1
ATOM 2299 N N . TRP A 1 284 ? -11.336 12.948 -29.808 1.00 45.09 284 TRP A N 1
ATOM 2300 C CA . TRP A 1 284 ? -12.449 13.419 -30.640 1.00 45.09 284 TRP A CA 1
ATOM 2301 C C . TRP A 1 284 ? -12.736 14.896 -30.377 1.00 45.09 284 TRP A C 1
ATOM 2303 O O . TRP A 1 284 ? -12.877 15.687 -31.308 1.00 45.09 284 TRP A O 1
ATOM 2313 N N . LYS A 1 285 ? -12.801 15.289 -29.100 1.00 45.16 285 LYS A N 1
ATOM 2314 C CA . LYS A 1 285 ? -13.033 16.685 -28.696 1.00 45.16 285 LYS A CA 1
ATOM 2315 C C . LYS A 1 285 ? -11.882 17.615 -29.079 1.00 45.16 285 LYS A C 1
ATOM 2317 O O . LYS A 1 285 ? -12.132 18.796 -29.301 1.00 45.16 285 LYS A O 1
ATOM 2322 N N . ALA A 1 286 ? -10.657 17.098 -29.164 1.00 44.59 286 ALA A N 1
ATOM 2323 C CA . ALA A 1 286 ? -9.482 17.854 -29.594 1.00 44.59 286 ALA A CA 1
ATOM 2324 C C . ALA A 1 286 ? -9.437 18.117 -31.114 1.00 44.59 286 ALA A C 1
ATOM 2326 O O . ALA A 1 286 ? -8.583 18.871 -31.573 1.00 44.59 286 ALA A O 1
ATOM 2327 N N . GLY A 1 287 ? -10.359 17.541 -31.899 1.00 34.84 287 GLY A N 1
ATOM 2328 C CA . GLY A 1 287 ? -10.432 17.766 -33.345 1.00 34.84 287 GLY A CA 1
ATOM 2329 C C . GLY A 1 287 ? -9.307 17.096 -34.140 1.00 34.84 287 GLY A C 1
ATOM 2330 O O . GLY A 1 287 ? -9.093 17.442 -35.297 1.00 34.84 287 GLY A O 1
ATOM 2331 N N . GLU A 1 288 ? -8.597 16.128 -33.553 1.00 42.56 288 GLU A N 1
ATOM 2332 C CA . GLU A 1 288 ? -7.450 15.448 -34.176 1.00 42.56 288 GLU A CA 1
ATOM 2333 C C . GLU A 1 288 ? -7.847 14.348 -35.186 1.00 42.56 288 GLU A C 1
ATOM 2335 O O . GLU A 1 288 ? -7.008 13.563 -35.626 1.00 42.56 288 GLU A O 1
ATOM 2340 N N . PHE A 1 289 ? -9.117 14.291 -35.601 1.00 43.34 289 PHE A N 1
ATOM 2341 C CA . PHE A 1 289 ? -9.608 13.338 -36.597 1.00 43.34 289 PHE A CA 1
ATOM 2342 C C . PHE A 1 289 ? -9.871 14.013 -37.943 1.00 43.34 289 PHE A C 1
ATOM 2344 O O . PHE A 1 289 ? -10.790 14.818 -38.068 1.00 43.34 289 PHE A O 1
ATOM 2351 N N . VAL A 1 290 ? -9.120 13.610 -38.972 1.00 35.53 290 VAL A N 1
ATOM 2352 C CA . VAL A 1 290 ? -9.476 13.832 -40.382 1.00 35.53 290 VAL A CA 1
ATOM 2353 C C . VAL A 1 290 ? -9.058 12.606 -41.207 1.00 35.53 290 VAL A C 1
ATOM 2355 O O . VAL A 1 290 ? -7.913 12.537 -41.637 1.00 35.53 290 VAL A O 1
ATOM 2358 N N . ASP A 1 291 ? -9.964 11.633 -41.380 1.00 36.97 291 ASP A N 1
ATOM 2359 C CA . ASP A 1 291 ? -10.263 10.908 -42.641 1.00 36.97 291 ASP A CA 1
ATOM 2360 C C . ASP A 1 291 ? -11.363 9.852 -42.372 1.00 36.97 291 ASP A C 1
ATOM 2362 O O . ASP A 1 291 ? -11.256 9.048 -41.444 1.00 36.97 291 ASP A O 1
ATOM 2366 N N . GLU A 1 292 ? -12.419 9.839 -43.187 1.00 33.72 292 GLU A N 1
ATOM 2367 C CA . GLU A 1 292 ? -13.556 8.908 -43.087 1.00 33.72 292 GLU A CA 1
ATOM 2368 C C . GLU A 1 292 ? -13.212 7.484 -43.576 1.00 33.72 292 GLU A C 1
ATOM 2370 O O . GLU A 1 292 ? -13.975 6.546 -43.341 1.00 33.72 292 GLU A O 1
ATOM 2375 N N . ASN A 1 293 ? -12.048 7.279 -44.206 1.00 34.53 293 ASN A N 1
ATOM 2376 C CA . ASN A 1 293 ? -11.708 6.012 -44.872 1.00 34.53 293 ASN A CA 1
ATOM 2377 C C . ASN A 1 293 ? -10.835 5.033 -44.063 1.00 34.53 293 ASN A C 1
ATOM 2379 O O . ASN A 1 293 ? -10.562 3.928 -44.536 1.00 34.53 293 ASN A O 1
ATOM 2383 N N . THR A 1 294 ? -10.418 5.382 -42.843 1.00 36.25 294 THR A N 1
ATOM 2384 C CA . THR A 1 294 ? -9.482 4.559 -42.039 1.00 36.25 294 THR A CA 1
ATOM 2385 C C . THR A 1 294 ? -10.180 3.696 -40.978 1.00 36.25 294 THR A C 1
ATOM 2387 O O . THR A 1 294 ? -9.531 2.992 -40.205 1.00 36.25 294 THR A O 1
ATOM 2390 N N . PHE A 1 295 ? -11.514 3.703 -40.936 1.00 37.84 295 PHE A N 1
ATOM 2391 C CA . PHE A 1 295 ? -12.287 3.000 -39.914 1.00 37.84 295 PHE A CA 1
ATOM 2392 C C . PHE A 1 295 ? -12.890 1.696 -40.447 1.00 37.84 295 PHE A C 1
ATOM 2394 O O . PHE A 1 295 ? -13.942 1.685 -41.082 1.00 37.84 295 PHE A O 1
ATOM 2401 N N . LYS A 1 296 ? -12.272 0.557 -40.113 1.00 31.05 296 LYS A N 1
ATOM 2402 C CA . LYS A 1 296 ? -12.970 -0.739 -40.102 1.00 31.05 296 LYS A CA 1
ATOM 2403 C C . LYS A 1 296 ? -12.863 -1.369 -38.721 1.00 31.05 296 LYS A C 1
ATOM 2405 O O . LYS A 1 296 ? -11.915 -2.083 -38.417 1.00 31.05 296 LYS A O 1
ATOM 2410 N N . VAL A 1 297 ? -13.875 -1.120 -37.895 1.00 35.00 297 VAL A N 1
ATOM 2411 C CA . VAL A 1 297 ? -14.086 -1.855 -36.645 1.00 35.00 297 VAL A CA 1
ATOM 2412 C C . VAL A 1 297 ? -14.772 -3.173 -36.998 1.00 35.00 297 VAL A C 1
ATOM 2414 O O . VAL A 1 297 ? -15.916 -3.175 -37.454 1.00 35.00 297 VAL A O 1
ATOM 2417 N N . LYS A 1 298 ? -14.087 -4.304 -36.808 1.00 30.69 298 LYS A N 1
ATOM 2418 C CA . LYS A 1 298 ? -14.720 -5.624 -36.901 1.00 30.69 298 LYS A CA 1
ATOM 2419 C C . LYS A 1 298 ? -15.182 -6.028 -35.504 1.00 30.69 298 LYS A C 1
ATOM 2421 O O . LYS A 1 298 ? -14.394 -6.495 -34.693 1.00 30.69 298 LYS A O 1
ATOM 2426 N N . LEU A 1 299 ? -16.462 -5.805 -35.218 1.00 32.44 299 LEU A N 1
ATOM 2427 C CA . LEU A 1 299 ? -17.097 -6.313 -34.004 1.00 32.44 299 LEU A CA 1
ATOM 2428 C C . LEU A 1 299 ? -17.333 -7.814 -34.188 1.00 32.44 299 LEU A C 1
ATOM 2430 O O . LEU A 1 299 ? -18.154 -8.223 -35.011 1.00 32.44 299 LEU A O 1
ATOM 2434 N N . THR A 1 300 ? -16.581 -8.637 -33.463 1.00 33.88 300 THR A N 1
ATOM 2435 C CA . THR A 1 300 ? -16.817 -10.082 -33.424 1.00 33.88 300 THR A CA 1
ATOM 2436 C C . THR A 1 300 ? -17.792 -10.363 -32.291 1.00 33.88 300 THR A C 1
ATOM 2438 O O . THR A 1 300 ? -17.494 -10.107 -31.128 1.00 33.88 300 THR A O 1
ATOM 2441 N N . TYR A 1 301 ? -18.976 -10.851 -32.640 1.00 35.38 301 TYR A N 1
ATOM 2442 C CA . TYR A 1 301 ? -19.982 -11.278 -31.677 1.00 35.38 301 TYR A CA 1
ATOM 2443 C C . TYR A 1 301 ? -19.851 -12.785 -31.465 1.00 35.38 301 TYR A C 1
ATOM 2445 O O . TYR A 1 301 ? -19.779 -13.531 -32.447 1.00 35.38 301 TYR A O 1
ATOM 2453 N N . ASP A 1 302 ? -19.826 -13.229 -30.208 1.00 37.19 302 ASP A N 1
ATOM 2454 C CA . ASP A 1 302 ? -19.959 -14.651 -29.895 1.00 37.19 302 ASP A CA 1
ATOM 2455 C C . ASP A 1 302 ? -21.359 -15.099 -30.319 1.00 37.19 302 ASP A C 1
ATOM 2457 O O . ASP A 1 302 ? -22.364 -14.518 -29.907 1.00 37.19 302 ASP A O 1
ATOM 2461 N N . LYS A 1 303 ? -21.431 -16.088 -31.211 1.00 40.78 303 LYS A N 1
ATOM 2462 C CA . LYS A 1 303 ? -22.692 -16.500 -31.848 1.00 40.78 303 LYS A CA 1
ATOM 2463 C C . LYS A 1 303 ? -23.628 -17.296 -30.931 1.00 40.78 303 LYS A C 1
ATOM 2465 O O . LYS A 1 303 ? -24.757 -17.549 -31.339 1.00 40.78 303 LYS A O 1
ATOM 2470 N N . ASP A 1 304 ? -23.198 -17.639 -29.718 1.00 44.72 304 ASP A N 1
ATOM 2471 C CA . ASP A 1 304 ? -23.880 -18.633 -28.879 1.00 44.72 304 ASP A CA 1
ATOM 2472 C C . ASP A 1 304 ? -24.666 -18.074 -27.684 1.00 44.72 304 ASP A C 1
ATOM 2474 O O . ASP A 1 304 ? -25.210 -18.852 -26.902 1.00 44.72 304 ASP A O 1
ATOM 2478 N N . SER A 1 305 ? -24.816 -16.754 -27.532 1.00 38.97 305 SER A N 1
ATOM 2479 C CA . SER A 1 305 ? -25.692 -16.198 -26.492 1.00 38.97 305 SER A CA 1
ATOM 2480 C C . SER A 1 305 ? -26.874 -15.433 -27.085 1.00 38.97 305 SER A C 1
ATOM 2482 O O . SER A 1 305 ? -26.759 -14.349 -27.651 1.00 38.97 305 SER A O 1
ATOM 2484 N N . SER A 1 306 ? -28.068 -15.993 -26.907 1.00 36.84 306 SER A N 1
ATOM 2485 C CA . SER A 1 306 ? -29.362 -15.393 -27.251 1.00 36.84 306 SER A CA 1
ATOM 2486 C C . SER A 1 306 ? -29.764 -14.217 -26.343 1.00 36.84 306 SER A C 1
ATOM 2488 O O . SER A 1 306 ? -30.947 -13.904 -26.220 1.00 36.84 306 SER A O 1
ATOM 2490 N N . GLU A 1 307 ? -28.809 -13.542 -25.703 1.00 37.91 307 GLU A N 1
ATOM 2491 C CA . GLU A 1 307 ? -29.056 -12.401 -24.825 1.00 37.91 307 GLU A CA 1
ATOM 2492 C C . GLU A 1 307 ? -28.184 -11.210 -25.235 1.00 37.91 307 GLU A C 1
ATOM 2494 O O . GLU A 1 307 ? -26.976 -11.325 -25.409 1.00 37.91 307 GLU A O 1
ATOM 2499 N N . LYS A 1 308 ? -28.858 -10.069 -25.434 1.00 38.16 308 LYS A N 1
ATOM 2500 C CA . LYS A 1 308 ? -28.362 -8.734 -25.816 1.00 38.16 308 LYS A CA 1
ATOM 2501 C C . LYS A 1 308 ? -26.831 -8.570 -25.778 1.00 38.16 308 LYS A C 1
ATOM 2503 O O . LYS A 1 308 ? -26.226 -8.393 -24.726 1.00 38.16 308 LYS A O 1
ATOM 2508 N N . LEU A 1 309 ? -26.262 -8.539 -26.982 1.00 35.25 309 LEU A N 1
ATOM 2509 C CA . LEU A 1 309 ? -24.847 -8.381 -27.306 1.00 35.25 309 LEU A CA 1
ATOM 2510 C C . LEU A 1 309 ? -24.244 -7.104 -26.693 1.00 35.25 309 LEU A C 1
ATOM 2512 O O . LEU A 1 309 ? -24.390 -6.009 -27.237 1.00 35.25 309 LEU A O 1
ATOM 2516 N N . LEU A 1 310 ? -23.505 -7.252 -25.595 1.00 33.94 310 LEU A N 1
ATOM 2517 C CA . LEU A 1 310 ? -22.397 -6.350 -25.289 1.00 33.94 310 LEU A CA 1
ATOM 2518 C C . LEU A 1 310 ? -21.152 -6.911 -25.993 1.00 33.94 310 LEU A C 1
ATOM 2520 O O . LEU A 1 310 ? -20.883 -8.104 -25.850 1.00 33.94 310 LEU A O 1
ATOM 2524 N N . PRO A 1 311 ? -20.398 -6.110 -26.765 1.00 35.34 311 PRO A N 1
ATOM 2525 C CA . PRO A 1 311 ? -19.153 -6.580 -27.360 1.00 35.34 311 PRO A CA 1
ATOM 2526 C C . PRO A 1 311 ? -18.180 -6.967 -26.238 1.00 35.34 311 PRO A C 1
ATOM 2528 O O . PRO A 1 311 ? -17.780 -6.131 -25.431 1.00 35.34 311 PRO A O 1
ATOM 2531 N N . THR A 1 312 ? -17.831 -8.250 -26.163 1.00 34.09 312 THR A N 1
ATOM 2532 C CA . THR A 1 312 ? -16.980 -8.820 -25.105 1.00 34.09 312 THR A CA 1
ATOM 2533 C C . THR A 1 312 ? -15.491 -8.677 -25.398 1.00 34.09 312 THR A C 1
ATOM 2535 O O . THR A 1 312 ? -14.670 -8.884 -24.504 1.00 34.09 312 THR A O 1
ATOM 2538 N N . ARG A 1 313 ? -15.117 -8.322 -26.634 1.00 34.66 313 ARG A N 1
ATOM 2539 C CA . ARG A 1 313 ? -13.719 -8.258 -27.059 1.00 34.66 313 ARG A CA 1
ATOM 2540 C C . ARG A 1 313 ? -13.510 -7.299 -28.230 1.00 34.66 313 ARG A C 1
ATOM 2542 O O . ARG A 1 313 ? -14.336 -7.227 -29.138 1.00 34.66 313 ARG A O 1
ATOM 2549 N N . PHE A 1 314 ? -12.391 -6.579 -28.197 1.00 39.59 314 PHE A N 1
ATOM 2550 C CA . PHE A 1 314 ? -11.908 -5.723 -29.278 1.00 39.59 314 PHE A CA 1
ATOM 2551 C C . PHE A 1 314 ? -10.638 -6.361 -29.845 1.00 39.59 314 PHE A C 1
ATOM 2553 O O . PHE A 1 314 ? -9.598 -6.341 -29.194 1.00 39.59 314 PHE A O 1
ATOM 2560 N N . ASP A 1 315 ? -10.728 -6.956 -31.033 1.00 34.75 315 ASP A N 1
ATOM 2561 C CA . ASP A 1 315 ? -9.561 -7.446 -31.767 1.00 34.75 315 ASP A CA 1
ATOM 2562 C C . ASP A 1 315 ? -9.344 -6.503 -32.963 1.00 34.75 315 ASP A C 1
ATOM 2564 O O . ASP A 1 315 ? -9.909 -6.687 -34.042 1.00 34.75 315 ASP A O 1
ATOM 2568 N N . GLY A 1 316 ? -8.575 -5.435 -32.746 1.00 34.25 316 GLY A N 1
ATOM 2569 C CA . GLY A 1 316 ? -8.239 -4.454 -33.775 1.00 34.25 316 GLY A CA 1
ATOM 2570 C C . GLY A 1 316 ? -7.065 -3.575 -33.353 1.00 34.25 316 GLY A C 1
ATOM 2571 O O . GLY A 1 316 ? -7.009 -3.115 -32.217 1.00 34.25 316 GLY A O 1
ATOM 2572 N N . GLU A 1 317 ? -6.125 -3.358 -34.269 1.00 33.47 317 GLU A N 1
ATOM 2573 C CA . GLU A 1 317 ? -4.996 -2.443 -34.096 1.00 33.47 317 GLU A CA 1
AT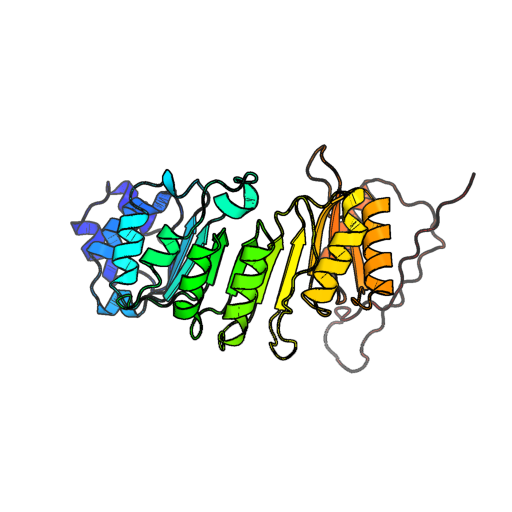OM 2574 C C . GLU A 1 317 ? -5.425 -1.035 -34.538 1.00 33.47 317 GLU A C 1
ATOM 2576 O O . GLU A 1 317 ? -5.926 -0.855 -35.649 1.00 33.47 317 GLU A O 1
ATOM 2581 N N . ILE A 1 318 ? -5.263 -0.031 -33.670 1.00 36.34 318 ILE A N 1
ATOM 2582 C CA . ILE A 1 318 ? -5.467 1.376 -34.038 1.00 36.34 318 ILE A CA 1
ATOM 2583 C C . ILE A 1 318 ? -4.130 1.901 -34.561 1.00 36.34 318 ILE A C 1
ATOM 2585 O O . ILE A 1 318 ? -3.221 2.191 -33.784 1.00 36.34 318 ILE A O 1
ATOM 2589 N N . VAL A 1 319 ? -4.000 1.998 -35.884 1.00 32.41 319 VAL A N 1
ATOM 2590 C CA . VAL A 1 319 ? -2.804 2.544 -36.537 1.00 32.41 319 VAL A CA 1
ATOM 2591 C C . VAL A 1 319 ? -3.008 4.037 -36.788 1.00 32.41 319 VAL A C 1
ATOM 2593 O O . VAL A 1 319 ? -3.871 4.434 -37.569 1.00 32.41 319 VAL A O 1
ATOM 2596 N N . PHE A 1 320 ? -2.203 4.873 -36.131 1.00 35.91 320 PHE A N 1
ATOM 2597 C CA . PHE A 1 320 ? -2.200 6.322 -36.333 1.00 35.91 320 PHE A CA 1
ATOM 2598 C C . PHE A 1 320 ? -1.316 6.680 -37.534 1.00 35.91 320 PHE A C 1
ATOM 2600 O O . PHE A 1 320 ? -0.094 6.547 -37.478 1.00 35.91 320 PHE A O 1
ATOM 2607 N N . GLY A 1 321 ? -1.925 7.132 -38.630 1.00 28.28 321 GLY A N 1
ATOM 2608 C CA . GLY A 1 321 ? -1.209 7.680 -39.783 1.00 28.28 321 GLY A CA 1
ATOM 2609 C C . GLY A 1 321 ? -1.145 9.206 -39.719 1.00 28.28 321 GLY A C 1
ATOM 2610 O O . GLY A 1 321 ? -2.177 9.861 -39.611 1.00 28.28 321 GLY A O 1
ATOM 2611 N N . ARG A 1 322 ? 0.054 9.789 -39.825 1.00 27.83 322 ARG A N 1
ATOM 2612 C CA . ARG A 1 322 ? 0.230 11.224 -40.108 1.00 27.83 322 ARG A CA 1
ATOM 2613 C C . ARG A 1 322 ? 0.291 11.412 -41.625 1.00 27.83 322 ARG A C 1
ATOM 2615 O O . ARG A 1 322 ? 1.100 10.758 -42.278 1.00 27.83 322 ARG A O 1
ATOM 2622 N N . LYS A 1 323 ? -0.508 12.323 -42.189 1.00 28.94 323 LYS A N 1
ATOM 2623 C CA . LYS A 1 323 ? -0.293 12.798 -43.564 1.00 28.94 323 LYS A CA 1
ATOM 2624 C C . LYS A 1 323 ? 0.953 13.686 -43.564 1.00 28.94 323 LYS A C 1
ATOM 2626 O O . LYS A 1 323 ? 0.988 14.705 -42.880 1.00 28.94 323 LYS A O 1
ATOM 2631 N N . SER A 1 324 ? 1.982 13.281 -44.295 1.00 30.42 324 SER A N 1
ATOM 2632 C CA . SER A 1 324 ? 3.062 14.173 -44.711 1.00 30.42 324 SER A CA 1
ATOM 2633 C C . SER A 1 324 ? 2.488 15.178 -45.710 1.00 30.42 324 SER A C 1
ATOM 2635 O O . SER A 1 324 ? 1.881 14.758 -46.699 1.00 30.42 324 SER A O 1
ATOM 2637 N N . HIS A 1 325 ? 2.639 16.470 -45.421 1.00 33.25 325 HIS A N 1
ATOM 2638 C CA . HIS A 1 325 ? 2.422 17.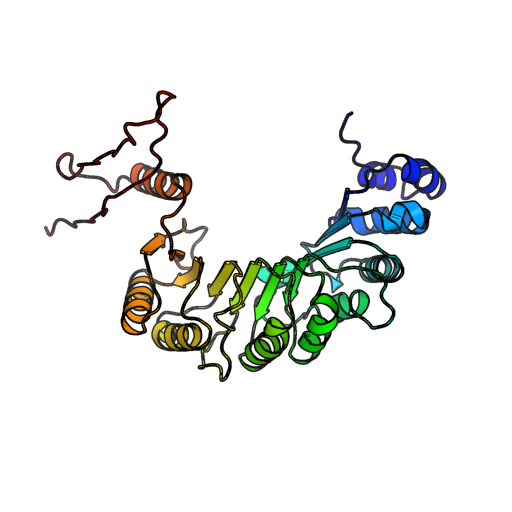531 -46.401 1.00 33.25 325 HIS A CA 1
ATOM 2639 C C . HIS A 1 325 ? 3.584 17.609 -47.381 1.00 33.25 325 HIS A C 1
ATOM 2641 O O . HIS A 1 325 ? 4.739 17.450 -46.919 1.00 33.25 325 HIS A O 1
#

Organism: Meganyctiphanes norvegica (NCBI:txid48144)

Sequence (325 aa):
NGNVKWFQVIRYSKYSKNLANRLTKFMSPNWTIGDRDIMAAKVLLQESNKPILSKSNIFLDIRQDPSKIENLKPILKIISENSINVSLKLWYQRYYNQNNKADSNTYLELLCHSKSNCYVKQFWGCLSFEGCKYLQYMERTCTLLNLSIDSIAVLESVCHYLPSFDALTELFLCLSMRQFSSPSCSIPKHLRYIFNVDLPYLEDIAVKDSVKCLRHLSSHFKQIFLNNLSVDGAHRFVTGCKEKGISVYELIQLSSIGKQGSSYQVSHQSLPLQYSMMNFLDNWKAGEFVDENTFKVKLTYDKDSSEKLLPTRFDGEIVFGRKSH